Protein AF-A0A9E0KBL7-F1 (afdb_monomer)

Nearest PDB structures (foldseek):
  2e1z-assembly1_A  TM=9.228E-01  e=2.998E-18  Salmonella enterica subsp. enterica serovar Typhimurium
  4fwl-assembly1_A-2  TM=9.035E-01  e=5.532E-18  Salmonella enterica subsp. enterica serovar Typhimurium str. LT2
  7fj7-assembly1_B  TM=8.927E-01  e=4.720E-17  Klebsiella pneumoniae
  4h0o-assembly1_A  TM=8.675E-01  e=4.502E-14  Entamoeba histolytica
  4h0o-assembly1_B  TM=8.239E-01  e=1.533E-13  Entamoeba histolytica

Secondary structure (DSSP, 8-state):
-EEEEEEEEEETTEEEEEEEE-SSSSPEEEEEEEEE-TTSS--EEEEE-TT--EEEEEE-S--SHHHHHHHHHHHHHHTTEEEEEEEEEES--TTT--S-EE--HHHHHHHHHTGGGSTTTHHHHHHHHHHHHHHSTT-EEEEEETTGGGTTS-HHHH--SS-HHHHHTT-S---S-GGG-

Solvent-accessible surface area (backbone atoms only — not comparable to full-atom values): 9817 Å² total; per-residue (Å²): 110,52,45,26,38,39,40,38,42,52,50,85,38,33,39,38,35,39,37,26,36,61,86,49,99,64,73,42,74,59,35,41,37,39,34,42,32,34,79,44,98,58,15,34,41,37,33,21,39,80,90,63,51,77,77,43,77,46,75,48,98,51,19,46,70,52,50,55,49,47,53,53,55,48,57,32,54,79,66,44,42,36,72,61,34,39,37,36,52,33,68,69,32,70,97,78,35,69,53,74,40,79,64,48,74,69,56,52,54,53,52,58,73,45,23,85,82,34,67,82,44,39,57,43,32,50,51,52,53,52,38,44,51,71,76,43,72,86,56,46,41,30,41,36,29,18,15,14,68,42,62,84,55,56,68,77,80,26,52,64,102,60,68,63,70,46,45,78,73,66,53,55,64,51,62,65,63,27,83,78,110

Radius of gyration: 17.75 Å; Cα contacts (8 Å, |Δi|>4): 358; chains: 1; bounding box: 47×30×48 Å

Sequence (181 aa):
MKRIQLVLNAGSATLKFECFSLEHAEPEALVRGLIDGVGKAQATIKLKTPAGETLVQRPLADSSHASALRAVFELARERDWGLEAVVHRVVHGGALFDGPVVLDDAKIARLRELAPLAPLHQPVALAAIEAVSEVAPGVVQIACFDTAFHIPQDPLATRFGLARRWHDAGVRRYGFHGLSY

Foldseek 3Di:
DFEWEKEWEFAPFKIWIWIWTPPDPDTHTAKTKMWGGQVHPWIWIWIAGPVGHTPDTGTFPDRHLLSVVLVVVVVCVVVVYDHQEYEFEAADPALPDLFKDWDDPVSLVVLVVCCVVPVRGSVRRSSNVVSCCVNPPPHTYMYGYQLNQVNPDDPVQFDDPDDVVVVVVRPTDRGGNSVVD

Structure (mmCIF, N/CA/C/O backbone):
data_AF-A0A9E0KBL7-F1
#
_entry.id   AF-A0A9E0KBL7-F1
#
loop_
_atom_site.group_PDB
_atom_site.id
_atom_site.type_symbol
_atom_site.label_atom_id
_atom_site.label_alt_id
_atom_site.label_comp_id
_atom_site.label_asym_id
_atom_site.label_entity_id
_atom_site.label_seq_id
_atom_site.pdbx_PDB_ins_code
_atom_site.Cartn_x
_atom_site.Cartn_y
_atom_site.Cartn_z
_atom_site.occupancy
_atom_site.B_iso_or_equiv
_atom_site.auth_seq_id
_atom_site.auth_comp_id
_atom_site.auth_asym_id
_atom_site.auth_atom_id
_atom_site.pdbx_PDB_model_num
ATOM 1 N N . MET A 1 1 ? -23.931 0.281 10.228 1.00 82.50 1 MET A N 1
ATOM 2 C CA . MET A 1 1 ? -22.524 0.173 9.824 1.00 82.50 1 MET A CA 1
ATOM 3 C C . MET A 1 1 ? -22.131 1.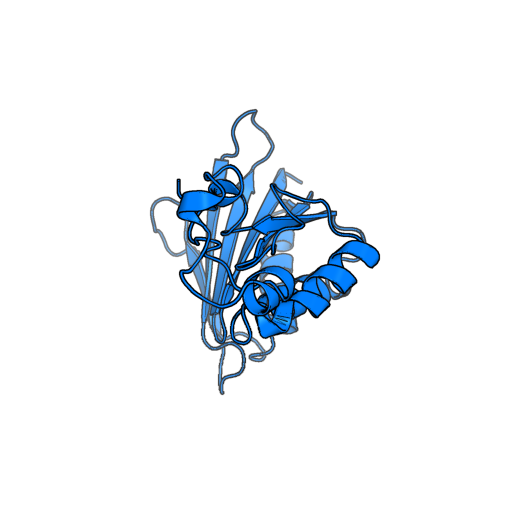327 8.907 1.00 82.50 1 MET A C 1
ATOM 5 O O . MET A 1 1 ? -22.633 1.408 7.792 1.00 82.50 1 MET A O 1
ATOM 9 N N . LYS A 1 2 ? -21.286 2.245 9.396 1.00 88.62 2 LYS A N 1
ATOM 10 C CA . LYS A 1 2 ? -20.733 3.363 8.603 1.00 88.62 2 LYS A CA 1
ATOM 11 C C . LYS A 1 2 ? -19.753 2.807 7.569 1.00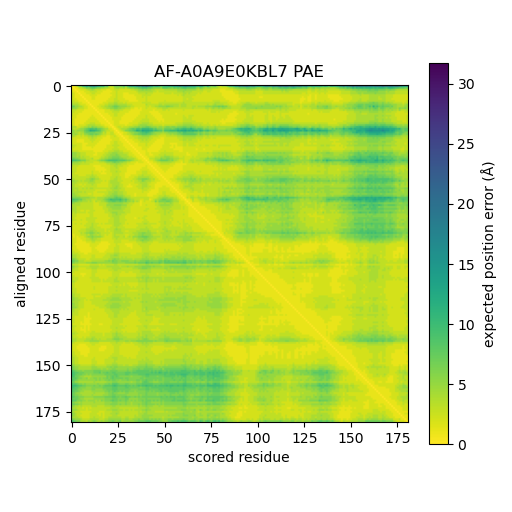 88.62 2 LYS A C 1
ATOM 13 O O . LYS A 1 2 ? -18.871 2.043 7.955 1.00 88.62 2 LYS A O 1
ATOM 18 N N . ARG A 1 3 ? -19.869 3.179 6.295 1.00 94.06 3 ARG A N 1
ATOM 19 C CA . ARG A 1 3 ? -18.958 2.703 5.242 1.00 94.06 3 ARG A CA 1
ATOM 20 C C . ARG A 1 3 ? -17.641 3.460 5.280 1.00 94.06 3 ARG A C 1
ATOM 22 O O . ARG A 1 3 ? -17.628 4.691 5.347 1.00 94.06 3 ARG A O 1
ATOM 29 N N . ILE A 1 4 ? -16.537 2.724 5.220 1.00 95.44 4 ILE A N 1
ATOM 30 C CA . ILE A 1 4 ? -15.196 3.293 5.280 1.00 95.44 4 ILE A CA 1
ATOM 31 C C . ILE A 1 4 ? -14.268 2.733 4.204 1.00 95.44 4 ILE A C 1
ATOM 33 O O . ILE A 1 4 ? -14.410 1.597 3.748 1.00 95.44 4 ILE A O 1
ATOM 37 N N . GLN A 1 5 ? -13.255 3.527 3.877 1.00 95.81 5 GLN A N 1
ATOM 38 C CA . GLN A 1 5 ? -12.054 3.097 3.174 1.00 95.81 5 GLN A CA 1
ATOM 39 C C . GLN A 1 5 ? -10.868 3.105 4.143 1.00 95.81 5 GLN A C 1
ATOM 41 O O . GLN A 1 5 ? -10.682 4.065 4.894 1.00 95.81 5 GLN A O 1
ATOM 46 N N . LEU A 1 6 ? -10.058 2.047 4.120 1.00 96.81 6 LEU A N 1
ATOM 47 C CA . LEU A 1 6 ? -8.820 1.948 4.892 1.00 96.81 6 LEU A CA 1
ATOM 48 C C . LEU A 1 6 ? -7.628 2.221 3.980 1.00 96.81 6 LEU A C 1
ATOM 50 O O . LEU A 1 6 ? -7.414 1.496 3.015 1.00 96.81 6 LEU A O 1
ATOM 54 N N . VAL A 1 7 ? -6.821 3.225 4.297 1.00 97.38 7 VAL A N 1
ATOM 55 C CA . VAL A 1 7 ? -5.576 3.517 3.581 1.00 97.38 7 VAL A CA 1
ATOM 56 C C . VAL A 1 7 ? -4.405 2.973 4.387 1.00 97.38 7 VAL A C 1
ATOM 58 O O . VAL A 1 7 ? -4.298 3.257 5.576 1.00 97.38 7 VAL A O 1
ATOM 61 N N . LEU A 1 8 ? -3.521 2.208 3.749 1.00 97.00 8 LEU A N 1
ATOM 62 C CA . LEU A 1 8 ? -2.367 1.551 4.353 1.00 97.00 8 LEU A CA 1
ATOM 63 C C . LEU A 1 8 ? -1.056 2.023 3.726 1.00 97.00 8 LEU A C 1
ATOM 65 O O . LEU A 1 8 ? -0.894 2.083 2.506 1.00 97.00 8 LEU A O 1
ATOM 69 N N . ASN A 1 9 ? -0.071 2.268 4.582 1.00 96.44 9 ASN A N 1
ATOM 70 C CA . ASN A 1 9 ? 1.314 2.502 4.204 1.00 96.44 9 ASN A CA 1
ATOM 71 C C . ASN A 1 9 ? 2.217 1.618 5.071 1.00 96.44 9 ASN A C 1
ATOM 73 O O . ASN A 1 9 ? 2.506 1.938 6.230 1.00 96.44 9 ASN A O 1
ATOM 77 N N . ALA A 1 10 ? 2.618 0.484 4.498 1.00 94.12 10 ALA A N 1
ATOM 78 C CA . ALA A 1 10 ? 3.473 -0.497 5.145 1.00 94.12 10 ALA A CA 1
ATOM 79 C C . ALA A 1 10 ? 4.954 -0.139 4.938 1.00 94.12 10 ALA A C 1
ATOM 81 O O . ALA A 1 10 ? 5.431 0.015 3.814 1.00 94.12 10 ALA A O 1
ATOM 82 N N . GLY A 1 11 ? 5.680 -0.005 6.041 1.00 91.31 11 GLY A N 1
ATOM 83 C CA . GLY A 1 11 ? 7.134 0.090 6.096 1.00 91.31 11 GLY A CA 1
ATOM 84 C C . GLY A 1 11 ? 7.727 -1.133 6.795 1.00 91.31 11 GLY A C 1
ATOM 85 O O . GLY A 1 11 ? 7.009 -1.922 7.397 1.00 91.31 11 GLY A O 1
ATOM 86 N N . SER A 1 12 ? 9.052 -1.281 6.757 1.00 87.88 12 SER A N 1
ATOM 87 C CA . SER A 1 12 ? 9.741 -2.494 7.237 1.00 87.88 12 SER A CA 1
ATOM 88 C C . SER A 1 12 ? 9.445 -2.887 8.690 1.00 87.88 12 SER A C 1
ATOM 90 O O . SER A 1 12 ? 9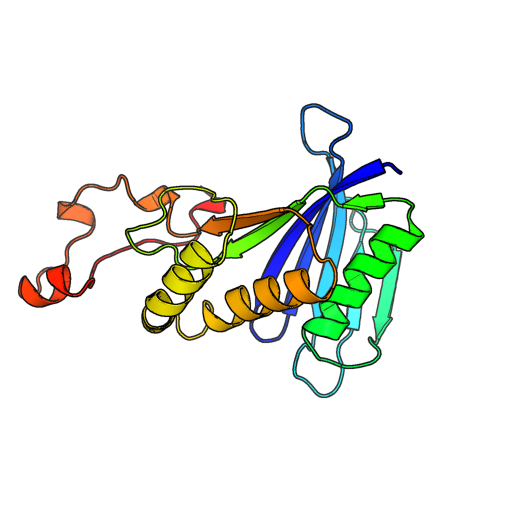.491 -4.066 9.017 1.00 87.88 12 SER A O 1
ATOM 92 N N . ALA A 1 13 ? 9.145 -1.914 9.554 1.00 92.25 13 ALA A N 1
ATOM 93 C CA . ALA A 1 13 ? 8.786 -2.148 10.953 1.00 92.25 13 ALA A CA 1
ATOM 94 C C . ALA A 1 13 ? 7.561 -1.348 11.420 1.00 92.25 13 ALA A C 1
ATOM 96 O O . ALA A 1 13 ? 7.284 -1.284 12.618 1.00 92.25 13 ALA A O 1
ATOM 97 N N . THR A 1 14 ? 6.848 -0.703 10.494 1.00 94.94 14 THR A N 1
ATOM 98 C CA . THR A 1 14 ? 5.695 0.141 10.831 1.00 94.94 14 THR A CA 1
ATOM 99 C C . THR A 1 14 ? 4.565 -0.088 9.846 1.00 94.94 14 THR A C 1
ATOM 101 O O . THR A 1 14 ? 4.815 -0.268 8.660 1.00 94.94 14 THR A O 1
ATOM 104 N N . LEU A 1 15 ? 3.325 -0.006 10.312 1.00 95.56 15 LEU A N 1
ATOM 105 C CA . LEU A 1 15 ? 2.145 0.076 9.462 1.00 95.56 15 LEU A CA 1
ATOM 106 C C . LEU A 1 15 ? 1.387 1.345 9.838 1.00 95.56 15 LEU A C 1
ATOM 108 O O . LEU A 1 15 ? 0.775 1.429 10.903 1.00 95.56 15 LEU A O 1
ATOM 112 N N . LYS A 1 16 ? 1.465 2.356 8.975 1.00 96.88 16 LYS A N 1
ATOM 113 C CA . LYS A 1 16 ? 0.638 3.558 9.101 1.00 96.88 16 LYS A CA 1
ATOM 114 C C . LYS A 1 16 ? -0.684 3.301 8.404 1.00 96.88 16 LYS A C 1
ATOM 116 O O . LYS A 1 16 ? -0.692 2.727 7.315 1.00 96.88 16 LYS A O 1
ATOM 121 N N . PHE A 1 17 ? -1.772 3.747 9.011 1.00 96.81 17 PHE A N 1
ATOM 122 C CA . PHE A 1 17 ? -3.087 3.624 8.408 1.00 96.81 17 PHE A CA 1
ATOM 123 C C . PHE A 1 17 ? -3.983 4.815 8.720 1.00 96.81 17 PHE A C 1
ATOM 125 O O . PHE A 1 17 ? -3.791 5.504 9.718 1.00 96.81 17 PHE A O 1
ATOM 132 N N . GLU A 1 18 ? -4.967 5.058 7.869 1.00 97.00 18 GLU A N 1
ATOM 133 C CA . GLU A 1 18 ? -5.995 6.072 8.089 1.00 97.00 18 GLU A CA 1
ATOM 134 C C . GLU A 1 18 ? -7.330 5.536 7.573 1.00 97.00 18 GLU A C 1
ATOM 136 O O . GLU A 1 18 ? -7.374 4.877 6.533 1.00 97.00 18 GLU A O 1
ATOM 141 N N . CYS A 1 19 ? -8.404 5.768 8.324 1.00 96.25 19 CYS A N 1
ATOM 142 C CA . CYS A 1 19 ? -9.750 5.374 7.915 1.00 96.25 19 CYS A CA 1
ATOM 143 C C . CYS A 1 19 ? -10.519 6.609 7.465 1.00 96.25 19 CYS A C 1
ATOM 145 O O . CYS A 1 19 ? -10.562 7.597 8.200 1.00 96.25 19 CYS A O 1
ATOM 147 N N . PHE A 1 20 ? -11.173 6.522 6.313 1.00 96.31 20 PHE A N 1
ATOM 148 C CA . PHE A 1 20 ? -12.001 7.589 5.764 1.00 96.31 20 PHE A CA 1
ATOM 149 C C . PHE A 1 20 ? -13.457 7.144 5.669 1.00 96.31 20 PHE A C 1
ATOM 151 O O . PHE A 1 20 ? -13.730 6.035 5.221 1.00 96.31 20 PHE A O 1
ATOM 158 N N . SER A 1 21 ? -14.383 8.005 6.080 1.00 95.81 21 SER A N 1
ATOM 159 C CA . SER A 1 21 ? -15.823 7.832 5.890 1.00 95.81 21 SER A CA 1
ATOM 160 C C . SER A 1 21 ? -16.195 8.045 4.426 1.00 95.81 21 SER A C 1
ATOM 162 O O . SER A 1 21 ? -15.738 9.008 3.812 1.00 95.81 21 SER A O 1
ATOM 164 N N . LEU A 1 22 ? -17.064 7.182 3.897 1.00 93.94 22 LEU A N 1
ATOM 165 C CA . LEU A 1 22 ? -17.612 7.266 2.535 1.00 93.94 22 LEU A CA 1
ATOM 166 C C . LEU A 1 22 ? -19.100 7.665 2.523 1.00 93.94 22 LEU A C 1
ATOM 168 O O . LEU A 1 22 ? -19.824 7.397 1.564 1.00 93.94 22 LEU A O 1
ATOM 172 N N . GLU A 1 23 ? -19.585 8.263 3.612 1.00 91.81 23 GLU A N 1
ATOM 173 C CA . GLU A 1 23 ? -20.974 8.739 3.733 1.00 91.81 23 GLU A CA 1
ATOM 174 C C . GLU A 1 23 ? -21.220 10.058 2.979 1.00 91.81 23 GLU A C 1
ATOM 176 O O . GLU A 1 23 ? -22.364 10.445 2.736 1.00 91.81 23 GLU A O 1
ATOM 181 N N . HIS A 1 24 ? -20.148 10.748 2.593 1.00 88.75 24 HIS A N 1
ATOM 182 C CA . HIS A 1 24 ? -20.185 12.026 1.891 1.00 88.75 24 HIS A CA 1
ATOM 183 C C . HIS A 1 24 ? -19.421 11.940 0.567 1.00 88.75 24 HIS A C 1
ATOM 185 O O . HIS A 1 24 ? -18.657 11.003 0.338 1.00 88.75 24 HIS A O 1
ATOM 191 N N . ALA A 1 25 ? -19.650 12.915 -0.320 1.00 85.69 25 ALA A N 1
ATOM 192 C CA . ALA A 1 25 ? -18.984 12.968 -1.623 1.00 85.69 25 ALA A CA 1
ATOM 193 C C . ALA A 1 25 ? -17.456 13.099 -1.490 1.00 85.69 25 ALA A C 1
ATOM 195 O O . ALA A 1 25 ? -16.720 12.504 -2.273 1.00 85.69 25 ALA A O 1
ATOM 196 N N . GLU A 1 26 ? -16.994 13.842 -0.482 1.00 89.00 26 GLU A N 1
ATOM 197 C CA . GLU A 1 26 ? -15.581 13.922 -0.121 1.00 89.00 26 GLU A CA 1
ATOM 198 C C . GLU A 1 26 ? -15.276 12.984 1.058 1.00 89.00 26 GLU A C 1
ATOM 200 O O . GLU A 1 26 ? -16.028 12.983 2.040 1.00 89.00 26 GLU A O 1
ATOM 205 N N . PRO A 1 27 ? -14.186 12.193 0.995 1.00 89.75 27 PRO A N 1
ATOM 206 C CA . PRO A 1 27 ? -13.796 11.321 2.095 1.00 89.75 27 PRO A CA 1
ATOM 207 C C . PRO A 1 27 ? -13.437 12.114 3.358 1.00 89.75 27 PRO A C 1
ATOM 209 O O . PRO A 1 27 ? -12.538 12.954 3.348 1.00 89.75 27 PRO A O 1
ATOM 212 N N . GLU A 1 28 ? -14.089 11.802 4.477 1.00 94.19 28 GLU A N 1
ATOM 213 C CA . GLU A 1 28 ? -13.807 12.430 5.776 1.00 94.19 28 GLU A CA 1
ATOM 214 C C . GLU A 1 28 ? -12.872 11.538 6.602 1.00 94.19 28 GLU A C 1
ATOM 216 O O . GLU A 1 28 ? -13.208 10.391 6.901 1.00 94.19 28 GLU A O 1
ATOM 221 N N . ALA A 1 29 ? -11.709 12.051 7.011 1.00 95.25 29 ALA A N 1
ATOM 222 C CA . ALA A 1 29 ? -10.791 11.308 7.873 1.00 95.25 29 ALA A CA 1
ATOM 223 C C . ALA A 1 29 ? -11.418 11.054 9.255 1.00 95.25 29 ALA A C 1
ATOM 225 O O . ALA A 1 29 ? -11.770 11.988 9.970 1.00 95.25 29 ALA A O 1
ATOM 226 N N . LEU A 1 30 ? -11.509 9.788 9.661 1.00 95.12 30 LEU A N 1
ATOM 227 C CA . LEU A 1 30 ? -12.081 9.377 10.946 1.00 95.12 30 LEU A CA 1
ATOM 228 C C . LEU A 1 30 ? -11.007 9.201 12.015 1.00 95.12 30 LEU A C 1
ATOM 230 O O . LEU A 1 30 ? -11.162 9.668 13.141 1.00 95.12 30 LEU A O 1
ATOM 234 N N . VAL A 1 31 ? -9.927 8.493 11.678 1.00 96.19 31 VAL A N 1
ATOM 235 C CA . VAL A 1 31 ? -8.837 8.166 12.605 1.00 96.19 31 VAL A CA 1
ATOM 236 C C . VAL A 1 31 ? -7.527 7.939 11.873 1.00 96.19 31 VAL A C 1
ATOM 238 O O . VAL A 1 31 ? -7.508 7.379 10.780 1.00 96.19 31 VAL A O 1
ATOM 241 N N . ARG A 1 32 ? -6.427 8.287 12.543 1.00 97.31 32 ARG A N 1
ATOM 242 C CA . ARG A 1 32 ? -5.052 8.016 12.120 1.00 97.31 32 ARG A CA 1
ATOM 243 C C . ARG A 1 32 ? -4.416 6.985 13.026 1.00 97.31 32 ARG A C 1
ATOM 245 O O . ARG A 1 32 ? -4.410 7.134 14.248 1.00 97.31 32 ARG A O 1
ATOM 252 N N . GLY A 1 33 ? -3.852 5.962 12.417 1.00 96.81 33 GLY A N 1
ATOM 253 C CA . GLY A 1 33 ? -3.268 4.816 13.073 1.00 96.81 33 GLY A CA 1
ATOM 254 C C . GLY A 1 33 ? -1.786 4.650 12.774 1.00 96.81 33 GLY A C 1
ATOM 255 O O . GLY A 1 33 ? -1.308 4.905 11.667 1.00 96.81 33 GLY A O 1
ATOM 256 N N . LEU A 1 34 ? -1.054 4.189 13.779 1.00 97.44 34 LEU A N 1
ATOM 257 C CA . LEU A 1 34 ? 0.315 3.723 13.646 1.00 97.44 34 LEU A CA 1
ATOM 258 C C . LEU A 1 34 ? 0.454 2.422 14.419 1.00 97.44 34 LEU A C 1
ATOM 260 O O . LEU A 1 34 ? 0.201 2.384 15.623 1.00 97.44 34 LEU A O 1
ATOM 264 N N . ILE A 1 35 ? 0.911 1.387 13.730 1.00 96.75 35 ILE A N 1
ATOM 265 C CA . ILE A 1 35 ? 1.501 0.219 14.363 1.00 96.75 35 ILE A CA 1
ATOM 266 C C . ILE A 1 35 ? 3.008 0.341 14.209 1.00 96.75 35 ILE A C 1
ATOM 268 O O . ILE A 1 35 ? 3.503 0.511 13.096 1.00 96.75 35 ILE A O 1
ATOM 272 N N . ASP A 1 36 ? 3.727 0.289 15.321 1.00 96.88 36 ASP A N 1
ATOM 273 C CA . ASP A 1 36 ? 5.188 0.341 15.362 1.00 96.88 36 ASP A CA 1
ATOM 274 C C . ASP A 1 36 ? 5.730 -0.929 16.014 1.00 96.88 36 ASP A C 1
ATOM 276 O O . ASP A 1 36 ? 5.085 -1.509 16.887 1.00 96.88 36 ASP A O 1
ATOM 280 N N . GLY A 1 37 ? 6.910 -1.362 15.585 1.00 95.12 37 GLY A N 1
ATOM 281 C CA . GLY A 1 37 ? 7.558 -2.577 16.068 1.00 95.12 37 GLY A CA 1
ATOM 282 C C . GLY A 1 37 ? 7.131 -3.859 15.354 1.00 95.12 37 GLY A C 1
ATOM 283 O O . GLY A 1 37 ? 7.318 -4.945 15.901 1.00 95.12 37 GLY A O 1
ATOM 284 N N . VAL A 1 38 ? 6.599 -3.762 14.132 1.00 90.88 38 VAL A N 1
ATOM 285 C CA . VAL A 1 38 ? 6.301 -4.941 13.304 1.00 90.88 38 VAL A CA 1
ATOM 286 C C . VAL A 1 38 ? 7.605 -5.698 13.007 1.00 90.88 38 VAL A C 1
ATOM 288 O O . VAL A 1 38 ? 8.623 -5.088 12.683 1.00 90.88 38 VAL A O 1
ATOM 291 N N . GLY A 1 39 ? 7.602 -7.019 13.183 1.00 87.31 39 GLY A N 1
ATOM 292 C CA . GLY A 1 39 ? 8.767 -7.896 13.052 1.00 87.31 39 GLY A CA 1
ATOM 293 C C . GLY A 1 39 ? 9.810 -7.765 14.170 1.00 87.31 39 GLY A C 1
ATOM 294 O O . GLY A 1 39 ? 10.870 -8.379 14.077 1.00 87.31 39 GLY A O 1
ATOM 295 N N . LYS A 1 40 ? 9.550 -6.965 15.215 1.00 91.38 40 LYS A N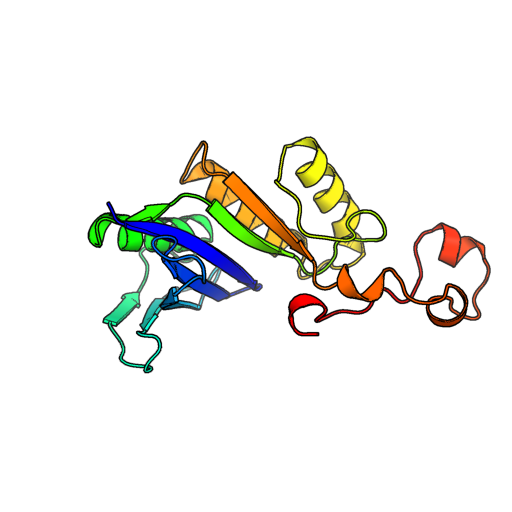 1
ATOM 296 C CA . LYS A 1 40 ? 10.449 -6.794 16.373 1.00 91.38 40 LYS A CA 1
ATOM 297 C C . LYS A 1 40 ? 9.994 -7.633 17.574 1.00 91.38 40 LYS A C 1
ATOM 299 O O . LYS A 1 40 ? 9.056 -8.416 17.478 1.00 91.38 40 LY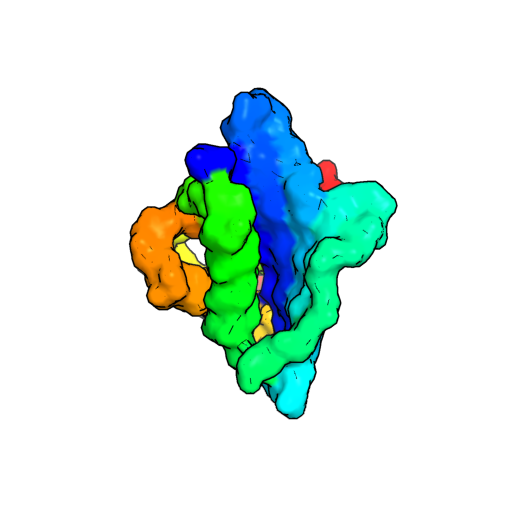S A O 1
ATOM 304 N N . ALA A 1 41 ? 10.648 -7.453 18.724 1.00 91.81 41 ALA A N 1
ATOM 305 C CA . ALA A 1 41 ? 10.299 -8.144 19.968 1.00 91.81 41 ALA A CA 1
ATOM 306 C C . ALA A 1 41 ? 8.876 -7.824 20.466 1.00 91.81 41 ALA A C 1
ATOM 308 O O . ALA A 1 41 ? 8.219 -8.685 21.041 1.00 91.81 41 ALA A O 1
ATOM 309 N N . GLN A 1 42 ? 8.395 -6.598 20.243 1.00 94.25 42 GLN A N 1
ATOM 310 C CA . GLN A 1 42 ? 7.049 -6.172 20.613 1.00 94.25 42 GLN A CA 1
ATOM 311 C C . GLN A 1 42 ? 6.550 -5.116 19.627 1.00 94.25 42 GLN A C 1
ATOM 313 O O . GLN A 1 42 ? 7.290 -4.191 19.285 1.00 94.25 42 GLN A O 1
ATOM 318 N N . ALA A 1 43 ? 5.290 -5.249 19.214 1.00 96.31 43 ALA A N 1
ATOM 319 C CA . ALA A 1 43 ? 4.58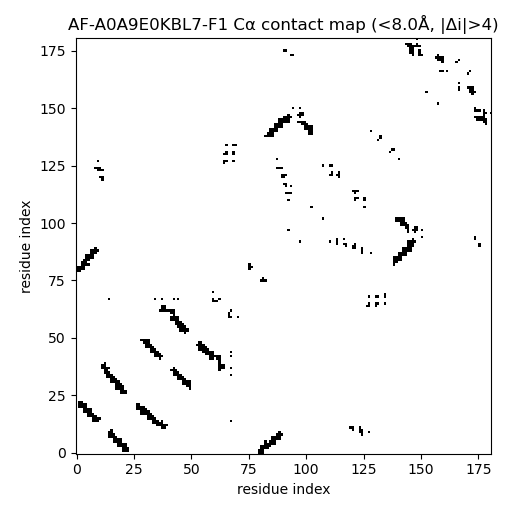8 -4.237 18.441 1.00 96.31 43 ALA A CA 1
ATOM 320 C C . ALA A 1 43 ? 3.559 -3.501 19.306 1.00 96.31 43 ALA A C 1
ATOM 322 O O . ALA A 1 43 ? 2.993 -4.059 20.249 1.00 96.31 43 ALA A O 1
ATOM 323 N N . THR A 1 44 ? 3.299 -2.243 18.971 1.00 97.00 44 THR A N 1
ATOM 324 C CA . THR A 1 44 ? 2.286 -1.407 19.624 1.00 97.00 44 THR A CA 1
ATOM 325 C C . THR A 1 44 ? 1.381 -0.788 18.582 1.00 97.00 44 THR A C 1
ATOM 327 O O . THR A 1 44 ? 1.829 -0.481 17.482 1.00 97.00 44 THR A O 1
ATOM 330 N N . ILE A 1 45 ? 0.117 -0.587 18.937 1.00 97.06 45 ILE A N 1
ATOM 331 C CA . ILE A 1 45 ? -0.849 0.143 18.125 1.00 97.06 45 ILE A CA 1
ATOM 332 C C . ILE A 1 45 ? -1.205 1.452 18.814 1.00 97.06 45 ILE A C 1
ATOM 334 O O . ILE A 1 45 ? -1.466 1.490 20.020 1.00 97.06 45 ILE A O 1
ATOM 338 N N . LYS A 1 46 ? -1.234 2.528 18.032 1.00 97.62 46 LYS A N 1
ATOM 339 C CA . LYS A 1 46 ? -1.683 3.849 18.447 1.00 97.62 46 LYS A CA 1
ATOM 340 C C . LYS A 1 46 ? -2.709 4.380 17.459 1.00 97.62 46 LYS A C 1
ATOM 342 O O . LYS A 1 46 ? -2.443 4.407 16.263 1.00 97.62 46 LYS A O 1
ATOM 347 N N . LEU A 1 47 ? -3.846 4.840 17.967 1.00 96.81 47 LEU A N 1
ATOM 348 C CA . LEU A 1 47 ? -4.924 5.443 17.189 1.00 96.81 47 LEU A CA 1
ATOM 349 C C . LEU A 1 47 ? -5.195 6.857 17.695 1.00 96.81 47 LEU A C 1
ATOM 351 O O . LEU A 1 47 ? -5.274 7.077 18.907 1.00 96.81 47 LEU A O 1
ATOM 355 N N . LYS A 1 48 ? -5.360 7.802 16.775 1.00 97.44 48 LYS A N 1
ATOM 356 C CA . LYS A 1 48 ? -5.674 9.197 17.068 1.00 97.44 48 LYS A CA 1
ATOM 357 C C . LYS A 1 48 ? -6.854 9.704 16.246 1.00 97.44 48 LYS A C 1
ATOM 359 O O . LYS A 1 48 ? -7.062 9.236 15.130 1.00 97.44 48 LYS A O 1
ATOM 364 N N . THR A 1 49 ? -7.573 10.694 16.762 1.00 95.56 49 THR A N 1
ATOM 365 C CA . THR A 1 49 ? -8.498 11.512 15.961 1.00 95.56 49 THR A CA 1
ATOM 366 C C . THR A 1 49 ? -7.716 12.399 14.977 1.00 95.56 49 THR A C 1
ATOM 368 O O . THR A 1 49 ? -6.510 12.611 15.169 1.00 95.56 49 THR A O 1
ATOM 371 N N . PRO A 1 50 ? -8.364 12.980 13.949 1.00 93.94 50 PRO A N 1
ATOM 372 C CA . PRO A 1 50 ? -7.727 13.962 13.068 1.00 93.94 50 PRO A CA 1
ATOM 373 C C . PRO A 1 50 ? -7.194 15.188 13.823 1.00 93.94 50 PRO A C 1
ATOM 375 O O . PRO A 1 50 ? -6.161 15.737 13.448 1.00 93.94 50 PRO A O 1
ATOM 378 N N . ALA A 1 51 ? -7.846 15.560 14.932 1.00 95.31 51 ALA A N 1
ATOM 379 C CA . ALA A 1 51 ? -7.419 16.629 15.837 1.00 95.31 51 ALA A CA 1
ATOM 380 C C . ALA A 1 51 ? -6.207 16.249 16.718 1.00 95.31 51 ALA A C 1
ATOM 382 O O . ALA A 1 51 ? -5.661 17.094 17.423 1.00 95.31 51 ALA A O 1
ATOM 383 N N . GLY A 1 52 ? -5.757 14.989 16.678 1.00 94.00 52 GLY A N 1
ATOM 384 C CA . GLY A 1 52 ? -4.549 14.515 17.356 1.00 94.00 52 GLY A CA 1
ATOM 385 C C . GLY A 1 52 ? -4.765 13.908 18.746 1.00 94.00 52 GLY A C 1
ATOM 386 O O . GLY A 1 52 ? -3.791 13.447 19.352 1.00 94.00 52 GLY A O 1
ATOM 387 N N . GLU A 1 53 ? -6.007 13.846 19.228 1.00 96.25 53 GLU A N 1
ATOM 388 C CA . GLU A 1 53 ? -6.373 13.174 20.479 1.00 96.25 53 GLU A CA 1
ATOM 389 C C . GLU A 1 53 ? -6.103 11.671 20.372 1.00 96.25 53 GLU A C 1
ATOM 391 O O . GLU A 1 53 ? -6.426 11.054 19.362 1.00 96.25 53 GLU A O 1
ATOM 396 N N . THR A 1 54 ? -5.500 11.066 21.398 1.00 97.06 54 THR A N 1
ATOM 397 C CA . THR A 1 54 ? -5.206 9.624 21.396 1.00 97.06 54 THR A CA 1
ATOM 398 C C . THR A 1 54 ? -6.417 8.837 21.887 1.00 97.06 54 THR A C 1
ATOM 400 O O . THR A 1 54 ? -6.821 8.991 23.031 1.00 97.06 54 THR A O 1
ATOM 403 N N . LEU A 1 55 ? -6.949 7.961 21.032 1.00 94.56 55 LEU A N 1
ATOM 404 C CA . LEU A 1 55 ? -8.102 7.104 21.331 1.00 94.56 55 LEU A CA 1
ATOM 405 C C . LEU A 1 55 ? -7.688 5.728 21.859 1.00 94.56 55 LEU A C 1
ATOM 407 O O . LEU A 1 55 ? -8.364 5.147 22.699 1.00 94.56 55 LEU A O 1
ATOM 411 N N . VAL A 1 56 ? -6.596 5.179 21.324 1.00 94.56 56 VAL A N 1
ATOM 412 C CA . VAL A 1 56 ? -6.077 3.853 21.683 1.00 94.56 56 VAL A CA 1
ATOM 413 C C . VAL A 1 56 ? -4.560 3.927 21.711 1.00 94.56 56 VAL A C 1
ATOM 415 O O . VAL A 1 56 ? -3.947 4.477 20.796 1.00 94.56 56 VAL A O 1
ATOM 418 N N . GLN A 1 57 ? -3.946 3.346 22.738 1.00 96.19 57 GLN A N 1
ATOM 419 C CA . GLN A 1 57 ? -2.517 3.061 22.759 1.00 96.19 57 GLN A CA 1
ATOM 420 C C . GLN A 1 57 ? -2.280 1.798 23.589 1.00 96.19 57 GLN A C 1
ATOM 422 O O . GLN A 1 57 ? -2.478 1.816 24.801 1.00 96.19 57 GLN A O 1
ATOM 427 N N . ARG A 1 58 ? -1.895 0.694 22.941 1.00 95.06 58 ARG A N 1
ATOM 428 C CA . ARG A 1 58 ? -1.682 -0.597 23.617 1.00 95.06 58 ARG A CA 1
ATOM 429 C C . ARG A 1 58 ? -0.673 -1.479 22.873 1.00 95.06 58 ARG A C 1
ATOM 431 O O . ARG A 1 58 ? -0.488 -1.287 21.669 1.00 95.06 58 ARG A O 1
ATOM 438 N N . PRO A 1 59 ? -0.023 -2.441 23.549 1.00 95.75 59 PRO A N 1
ATOM 439 C CA . PRO A 1 59 ? 0.729 -3.487 22.862 1.00 95.75 59 PRO A CA 1
ATOM 440 C C . PRO A 1 59 ? -0.197 -4.385 22.023 1.00 95.75 59 PRO A C 1
ATOM 442 O O . PRO A 1 59 ? -1.384 -4.538 22.332 1.00 95.75 59 PRO A O 1
ATOM 445 N N . LEU A 1 60 ? 0.358 -4.971 20.963 1.00 93.31 60 LEU A N 1
ATOM 446 C CA . LEU A 1 60 ? -0.263 -6.057 20.201 1.00 93.31 60 LEU A CA 1
ATOM 447 C C . LEU A 1 60 ? 0.090 -7.421 20.808 1.00 93.31 60 LEU A C 1
ATOM 449 O O . LEU A 1 60 ? 1.043 -7.534 21.577 1.00 93.31 60 LEU A O 1
ATOM 453 N N . ALA A 1 61 ? -0.687 -8.447 20.450 1.00 88.44 61 ALA A N 1
ATOM 454 C CA . ALA A 1 61 ? -0.471 -9.819 20.914 1.00 88.44 61 ALA A CA 1
ATOM 455 C C . ALA A 1 61 ? 0.856 -10.402 20.399 1.00 88.44 61 ALA A C 1
ATOM 457 O O . ALA A 1 61 ? 1.597 -11.026 21.153 1.00 88.44 61 ALA A O 1
ATOM 458 N N . ASP A 1 62 ? 1.171 -10.140 19.130 1.00 90.62 62 ASP A N 1
ATOM 459 C CA . ASP A 1 62 ? 2.462 -10.423 18.509 1.00 90.62 62 ASP A CA 1
ATOM 460 C C . ASP A 1 62 ? 2.838 -9.313 17.511 1.00 90.62 62 ASP A C 1
ATOM 462 O O . ASP A 1 62 ? 2.049 -8.398 17.244 1.00 90.62 62 ASP A O 1
ATOM 466 N N . SER A 1 63 ? 4.058 -9.381 16.979 1.00 90.81 63 SER A N 1
ATOM 467 C CA . SER A 1 63 ? 4.630 -8.378 16.079 1.00 90.81 63 SER A CA 1
ATOM 468 C C . SER A 1 63 ? 4.503 -8.705 14.587 1.00 90.81 63 SER A C 1
ATOM 470 O O . SER A 1 63 ? 5.118 -8.028 13.766 1.00 90.81 63 SER A O 1
ATOM 472 N N . SER A 1 64 ? 3.732 -9.714 14.186 1.00 86.44 64 SER A N 1
ATOM 473 C CA . SER A 1 64 ? 3.544 -10.061 12.774 1.00 86.44 64 SER A CA 1
ATOM 474 C C . SER A 1 64 ? 2.705 -9.020 12.015 1.00 86.44 64 SER A C 1
ATOM 476 O O . SER A 1 64 ? 1.884 -8.302 12.591 1.00 86.44 64 SER A O 1
ATOM 478 N N . HIS A 1 65 ? 2.867 -8.964 10.688 1.00 82.75 65 HIS A N 1
ATOM 479 C CA . HIS A 1 65 ? 2.023 -8.129 9.820 1.00 82.75 65 HIS A CA 1
ATOM 480 C C . HIS A 1 65 ? 0.548 -8.561 9.871 1.00 82.75 65 HIS A C 1
ATOM 482 O O . HIS A 1 65 ? -0.341 -7.712 9.857 1.00 82.75 65 HIS A O 1
ATOM 488 N N . ALA A 1 66 ? 0.285 -9.866 9.989 1.00 83.81 66 ALA A N 1
ATOM 489 C CA . ALA A 1 66 ? -1.065 -10.402 10.115 1.00 83.81 66 ALA A CA 1
ATOM 490 C C . ALA A 1 66 ? -1.742 -9.946 11.420 1.00 83.81 66 ALA A C 1
ATOM 492 O O . ALA A 1 66 ? -2.877 -9.481 11.376 1.00 83.81 66 ALA A O 1
ATOM 493 N N . SER A 1 67 ? -1.049 -10.009 12.565 1.00 87.06 67 SER A N 1
ATOM 494 C CA . SER A 1 67 ? -1.540 -9.478 13.853 1.00 87.06 67 SER A CA 1
ATOM 495 C C . SER A 1 67 ? -1.788 -7.973 13.788 1.00 87.06 67 SER A C 1
ATOM 497 O O . SER A 1 67 ? -2.841 -7.494 14.215 1.00 87.06 67 SER A O 1
ATOM 499 N N . ALA A 1 68 ? -0.858 -7.230 13.178 1.00 88.12 68 ALA A N 1
ATOM 500 C CA . ALA A 1 68 ? -1.007 -5.798 12.969 1.00 88.12 68 ALA A CA 1
ATOM 501 C C . ALA A 1 68 ? -2.289 -5.470 12.188 1.00 88.12 68 ALA A C 1
ATOM 503 O O . ALA A 1 68 ? -3.084 -4.642 12.628 1.00 88.12 68 ALA A O 1
ATOM 504 N N . LEU A 1 69 ? -2.529 -6.153 11.067 1.00 88.56 69 LEU A N 1
ATOM 505 C CA . LEU A 1 69 ? -3.738 -5.953 10.274 1.00 88.56 69 LEU A CA 1
ATOM 506 C C . LEU A 1 69 ? -4.990 -6.406 11.021 1.00 88.56 69 LEU A C 1
ATOM 508 O O . LEU A 1 69 ? -5.929 -5.622 11.111 1.00 88.56 69 LEU A O 1
ATOM 512 N N . ARG A 1 70 ? -5.000 -7.594 11.638 1.00 89.69 70 ARG A N 1
ATOM 513 C CA . ARG A 1 70 ? -6.137 -8.063 12.453 1.00 89.69 70 ARG A CA 1
ATOM 514 C C . ARG A 1 70 ? -6.568 -7.021 13.480 1.00 89.69 70 ARG A C 1
ATOM 516 O O . ARG A 1 70 ? -7.753 -6.718 13.547 1.00 89.69 70 ARG A O 1
ATOM 523 N N . ALA A 1 71 ? -5.621 -6.390 14.174 1.00 90.81 71 ALA A N 1
ATOM 524 C CA . ALA A 1 71 ? -5.925 -5.327 15.127 1.00 90.81 71 ALA A CA 1
ATOM 525 C C . ALA A 1 71 ? -6.622 -4.113 14.478 1.00 90.81 71 ALA A C 1
ATOM 527 O O . ALA A 1 71 ? -7.513 -3.522 15.083 1.00 90.81 71 ALA A O 1
ATOM 528 N N . VAL A 1 72 ? -6.262 -3.740 13.244 1.00 91.19 72 VAL A N 1
ATOM 529 C CA . VAL A 1 72 ? -6.945 -2.666 12.496 1.00 91.19 72 VAL A CA 1
ATOM 530 C C . VAL A 1 72 ? -8.382 -3.061 12.139 1.00 91.19 72 VAL A C 1
ATOM 532 O O . VAL A 1 72 ? -9.302 -2.265 12.325 1.00 91.19 72 VAL A O 1
ATOM 535 N N . PHE A 1 73 ? -8.594 -4.291 11.668 1.00 88.81 73 PHE A N 1
ATOM 536 C CA . PHE A 1 73 ? -9.927 -4.797 11.322 1.00 88.81 73 PHE A CA 1
ATOM 537 C C . PHE A 1 73 ? -10.828 -4.970 12.555 1.00 88.81 73 PHE A C 1
ATOM 539 O O . PHE A 1 73 ? -12.016 -4.651 12.503 1.00 88.81 73 PHE A O 1
ATOM 546 N N . GLU A 1 74 ? -10.271 -5.418 13.681 1.00 90.56 74 GLU A N 1
ATOM 547 C CA . GLU A 1 74 ? -10.965 -5.477 14.971 1.00 90.56 74 GLU A CA 1
ATOM 548 C C . GLU A 1 74 ? -11.412 -4.082 15.421 1.00 90.56 74 GLU A C 1
ATOM 550 O O . GLU A 1 74 ? -12.585 -3.896 15.740 1.00 90.56 74 GLU A O 1
ATOM 555 N N . LEU A 1 75 ? -10.530 -3.076 15.343 1.00 90.25 75 LEU A N 1
ATOM 556 C CA . LEU A 1 75 ? -10.871 -1.689 15.680 1.00 90.25 75 LEU A CA 1
ATOM 557 C C . LEU A 1 75 ? -12.007 -1.123 14.818 1.00 90.25 75 LEU A C 1
ATOM 559 O O . LEU A 1 75 ? -12.793 -0.312 15.318 1.00 90.25 75 LEU A O 1
ATOM 563 N N . ALA A 1 76 ? -12.078 -1.514 13.541 1.00 90.25 76 ALA A N 1
ATOM 564 C CA . ALA A 1 76 ? -13.169 -1.138 12.645 1.00 90.25 76 ALA A CA 1
ATOM 565 C C . ALA A 1 76 ? -14.484 -1.829 13.045 1.00 90.25 76 ALA A C 1
ATOM 567 O O . ALA A 1 76 ? -15.515 -1.165 13.158 1.00 90.25 76 ALA A O 1
ATOM 568 N N . ARG A 1 77 ? -14.446 -3.134 13.354 1.00 89.12 77 ARG A N 1
ATOM 569 C CA . ARG A 1 77 ? -15.617 -3.883 13.842 1.00 89.12 77 ARG A CA 1
ATOM 570 C C . ARG A 1 77 ? -16.160 -3.332 15.160 1.00 89.12 77 ARG A C 1
ATOM 572 O O . ARG A 1 77 ? -17.367 -3.155 15.282 1.00 89.12 77 ARG A O 1
ATOM 579 N N . GLU A 1 78 ? -15.291 -3.024 16.123 1.00 91.31 78 GLU A N 1
ATOM 580 C CA . GLU A 1 78 ? -15.663 -2.425 17.419 1.00 91.31 78 GLU A CA 1
ATOM 581 C C . GLU A 1 78 ? -16.410 -1.091 17.270 1.00 91.31 78 GLU A C 1
ATOM 583 O O . GLU A 1 78 ? -17.167 -0.700 18.155 1.00 91.31 78 GLU A O 1
ATOM 588 N N . ARG A 1 79 ? -16.198 -0.385 16.154 1.00 90.50 79 ARG A N 1
ATOM 589 C CA . ARG A 1 79 ? -16.793 0.926 15.861 1.00 90.50 79 ARG A CA 1
ATOM 590 C C . ARG A 1 79 ? -17.998 0.859 14.921 1.00 90.50 79 ARG A C 1
ATOM 592 O O . ARG A 1 79 ? -18.465 1.909 14.485 1.00 90.50 79 ARG A O 1
ATOM 599 N N . ASP A 1 80 ? -18.493 -0.341 14.610 1.00 91.31 80 ASP A N 1
ATOM 600 C CA . ASP A 1 80 ? -19.539 -0.578 13.603 1.00 91.31 80 ASP A CA 1
ATOM 601 C C . ASP A 1 80 ? -19.188 0.062 12.242 1.00 91.31 80 ASP A C 1
ATOM 603 O O . ASP A 1 80 ? -19.994 0.758 11.611 1.00 91.31 80 ASP A O 1
ATOM 607 N N . TRP A 1 81 ? -17.941 -0.136 11.795 1.00 93.81 81 TRP A N 1
ATOM 608 C CA . TRP A 1 81 ? -17.459 0.316 10.490 1.00 93.81 81 TRP A CA 1
ATOM 609 C C . TRP A 1 81 ? -17.388 -0.821 9.475 1.00 93.81 81 TRP A C 1
ATOM 611 O O . TRP A 1 81 ? -16.863 -1.901 9.743 1.00 93.81 81 TRP A O 1
ATOM 621 N N . GLY A 1 82 ? -17.896 -0.533 8.281 1.00 92.00 82 GLY A N 1
ATOM 622 C CA . GLY A 1 82 ? -17.986 -1.433 7.148 1.00 92.00 82 GLY A CA 1
ATOM 623 C C . GLY A 1 82 ? -16.896 -1.118 6.162 1.00 92.00 82 GLY A C 1
ATOM 624 O O . GLY A 1 82 ? -16.902 -0.046 5.562 1.00 92.00 82 GLY A O 1
ATOM 625 N N . LEU A 1 83 ? -15.949 -2.032 6.019 1.00 92.56 83 LEU A N 1
ATOM 626 C CA . LEU A 1 83 ? -14.821 -1.821 5.138 1.00 92.56 83 LEU A CA 1
ATOM 627 C C . LEU A 1 83 ? -15.207 -2.124 3.689 1.00 92.56 83 LEU A C 1
ATOM 629 O O . LEU A 1 83 ? -15.383 -3.282 3.323 1.00 92.56 83 LEU A O 1
ATOM 633 N N . GLU A 1 84 ? -15.306 -1.076 2.879 1.00 93.75 84 GLU A N 1
ATOM 634 C CA . GLU A 1 84 ? -15.613 -1.180 1.447 1.00 93.75 84 GLU A CA 1
ATOM 635 C C . GLU A 1 84 ? -14.360 -1.513 0.631 1.00 93.75 84 GLU A C 1
ATOM 637 O O . GLU A 1 84 ? -14.390 -2.334 -0.284 1.00 93.75 84 GLU A O 1
ATOM 642 N N . ALA A 1 85 ? -13.236 -0.877 0.972 1.00 95.69 85 ALA A N 1
ATOM 643 C CA . ALA A 1 85 ? -11.979 -1.057 0.262 1.00 95.69 85 ALA A CA 1
ATOM 644 C C . ALA A 1 85 ? -10.758 -0.813 1.152 1.00 95.69 85 ALA A C 1
ATOM 646 O O . ALA A 1 85 ? -10.790 0.008 2.076 1.00 95.69 85 ALA A O 1
ATOM 647 N N . VAL A 1 86 ? -9.655 -1.474 0.801 1.00 97.31 86 VAL A N 1
ATOM 648 C CA . VAL A 1 86 ? -8.316 -1.201 1.326 1.00 97.31 86 VAL A CA 1
ATOM 649 C C . VAL A 1 86 ? -7.445 -0.624 0.220 1.00 97.31 86 VAL A C 1
ATOM 651 O O . VAL A 1 86 ? -7.302 -1.211 -0.849 1.00 97.31 86 VAL A O 1
ATOM 654 N N . VAL A 1 87 ? -6.849 0.534 0.471 1.00 98.06 87 VAL A N 1
ATOM 655 C CA . VAL A 1 87 ? -5.947 1.216 -0.456 1.00 98.06 87 VAL A CA 1
ATOM 656 C C . VAL A 1 87 ? -4.524 1.081 0.059 1.00 98.06 87 VAL A C 1
ATOM 658 O O . VAL A 1 87 ? -4.210 1.509 1.165 1.00 98.06 87 VAL A O 1
ATOM 661 N N . HIS A 1 88 ? -3.644 0.511 -0.750 1.00 98.25 88 HIS A N 1
ATOM 662 C CA . HIS A 1 88 ? -2.250 0.264 -0.422 1.00 98.25 88 HIS A CA 1
ATOM 663 C C . HIS A 1 88 ? -1.376 1.284 -1.137 1.00 98.25 88 HIS A C 1
ATOM 665 O O . HIS A 1 88 ? -1.391 1.379 -2.366 1.00 98.25 88 HIS A O 1
ATOM 671 N N . ARG A 1 89 ? -0.545 2.002 -0.384 1.00 97.94 89 ARG A N 1
ATOM 672 C CA . ARG A 1 8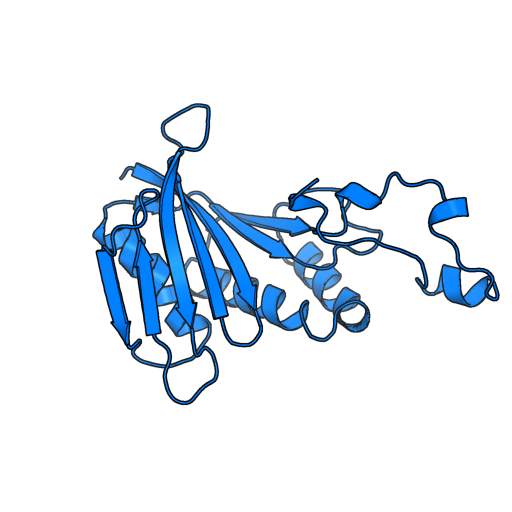9 ? 0.594 2.699 -0.978 1.00 97.94 89 ARG A CA 1
ATOM 673 C C . ARG A 1 89 ? 1.633 1.672 -1.424 1.00 97.94 89 ARG A C 1
ATOM 675 O O . ARG A 1 89 ? 2.167 0.927 -0.603 1.00 97.94 89 ARG A O 1
ATOM 682 N N . VAL A 1 90 ? 1.980 1.702 -2.704 1.00 98.06 90 VAL A N 1
ATOM 683 C CA . VAL A 1 90 ? 3.044 0.895 -3.305 1.00 98.06 90 VAL A 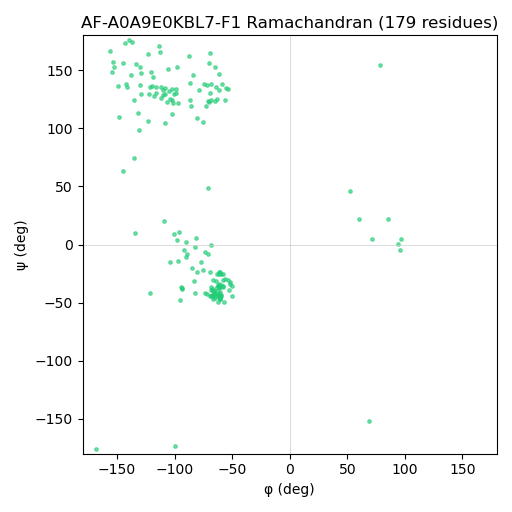CA 1
ATOM 684 C C . VAL A 1 90 ? 4.111 1.832 -3.861 1.00 98.06 90 VAL A C 1
ATOM 686 O O . VAL A 1 90 ? 3.825 2.763 -4.606 1.00 98.06 90 VAL A O 1
ATOM 689 N N . VAL A 1 91 ? 5.372 1.608 -3.493 1.00 96.94 91 VAL A N 1
ATOM 690 C CA . VAL A 1 91 ? 6.458 2.523 -3.884 1.00 96.94 91 VAL A CA 1
ATOM 691 C C . VAL A 1 91 ? 6.735 2.471 -5.385 1.00 96.94 91 VAL A C 1
ATOM 693 O O . VAL A 1 91 ? 7.039 3.502 -5.972 1.00 96.94 91 VAL A O 1
ATOM 696 N N . HIS A 1 92 ? 6.637 1.302 -6.021 1.00 97.31 92 HIS A N 1
ATOM 697 C CA . HIS A 1 92 ? 7.056 1.143 -7.410 1.00 97.31 92 HIS A CA 1
ATOM 698 C C . HIS A 1 92 ? 5.993 0.427 -8.253 1.00 97.31 92 HIS A C 1
ATOM 700 O O . HIS A 1 92 ? 5.744 -0.763 -8.078 1.00 97.31 92 HIS A O 1
ATOM 706 N N . GLY A 1 93 ? 5.394 1.152 -9.203 1.00 96.94 93 GLY A N 1
ATOM 707 C CA . GLY A 1 93 ? 4.490 0.615 -10.234 1.00 96.94 93 GLY A CA 1
ATOM 708 C C . GLY A 1 93 ? 5.202 0.229 -11.539 1.00 96.94 93 GLY A C 1
ATOM 709 O O . GLY A 1 93 ? 4.606 -0.324 -12.463 1.00 96.94 93 GLY A O 1
ATOM 710 N N . GLY A 1 94 ? 6.504 0.511 -11.630 1.00 94.25 94 GLY A N 1
ATOM 711 C CA . GLY A 1 94 ? 7.277 0.255 -12.843 1.00 94.25 94 GLY A CA 1
ATOM 712 C C . GLY A 1 94 ? 6.849 1.199 -13.961 1.00 94.25 94 GLY A C 1
ATOM 713 O O . GLY A 1 94 ? 6.386 2.305 -13.705 1.00 94.25 94 GLY A O 1
ATOM 714 N N . ALA A 1 95 ? 7.006 0.753 -15.204 1.00 91.75 95 ALA A N 1
ATOM 715 C CA . ALA A 1 95 ? 6.436 1.434 -16.366 1.00 91.75 95 ALA A CA 1
ATOM 716 C C . ALA A 1 95 ? 5.023 0.923 -16.714 1.00 91.75 95 ALA A C 1
ATOM 718 O O . ALA A 1 95 ? 4.474 1.324 -17.733 1.00 91.75 95 ALA A O 1
ATOM 719 N N . LEU A 1 96 ? 4.483 -0.007 -15.916 1.00 90.81 96 LEU A N 1
ATOM 720 C CA . LEU A 1 96 ? 3.238 -0.722 -16.204 1.00 90.81 96 LEU A CA 1
ATOM 721 C C . LEU A 1 96 ? 2.019 -0.046 -15.578 1.00 90.81 96 LEU A C 1
ATOM 723 O O . LEU A 1 96 ? 0.956 -0.042 -16.187 1.00 90.81 96 LEU A O 1
ATOM 727 N N . PHE A 1 97 ? 2.166 0.481 -14.361 1.00 96.75 97 PHE A N 1
ATOM 728 C CA . PHE A 1 97 ? 1.059 1.050 -13.602 1.00 96.75 97 PHE A CA 1
ATOM 729 C C . PHE A 1 97 ? 1.173 2.577 -13.539 1.00 96.75 97 PHE A C 1
ATOM 731 O O . PHE A 1 97 ? 1.996 3.117 -12.797 1.00 96.75 97 PHE A O 1
ATOM 738 N N . ASP A 1 98 ? 0.337 3.254 -14.326 1.00 95.31 98 ASP A N 1
ATOM 739 C CA . ASP A 1 98 ? 0.253 4.714 -14.484 1.00 95.31 98 ASP A CA 1
ATOM 740 C C . ASP A 1 98 ? -0.846 5.379 -13.650 1.00 95.31 98 ASP A C 1
ATOM 742 O O . ASP A 1 98 ? -1.010 6.596 -13.682 1.00 95.31 98 ASP A O 1
ATOM 746 N N . GLY A 1 99 ? -1.537 4.600 -12.822 1.00 96.75 99 GLY A N 1
ATOM 747 C CA . GLY A 1 99 ? -2.539 5.087 -11.889 1.00 96.75 99 GLY A CA 1
ATOM 748 C C . GLY A 1 99 ? -2.955 4.022 -10.874 1.00 96.75 99 GLY A C 1
ATOM 749 O O . GLY A 1 99 ? -2.374 2.931 -10.843 1.00 96.75 99 GLY A O 1
ATOM 750 N N . PRO A 1 100 ? -3.944 4.331 -10.018 1.00 97.75 100 PRO A N 1
ATOM 751 C CA . PRO A 1 100 ? -4.516 3.368 -9.086 1.00 97.75 100 PRO A CA 1
ATOM 752 C C . PRO A 1 100 ? -5.111 2.157 -9.811 1.00 97.75 100 PRO A C 1
ATOM 754 O O . PRO A 1 100 ? -5.806 2.312 -10.814 1.00 97.75 100 PRO A O 1
ATOM 757 N N . VAL A 1 101 ? -4.893 0.952 -9.281 1.00 98.12 101 VAL A N 1
ATOM 758 C CA . VAL A 1 101 ? -5.455 -0.282 -9.854 1.00 98.12 101 VAL A CA 1
ATOM 759 C C . VAL A 1 101 ? -6.148 -1.131 -8.801 1.00 98.12 101 VAL A C 1
ATOM 761 O O . VAL A 1 101 ? -5.612 -1.336 -7.713 1.00 98.12 101 VAL A O 1
ATOM 764 N N . VAL A 1 102 ? -7.315 -1.678 -9.146 1.00 98.50 102 VAL A N 1
ATOM 765 C CA . VAL A 1 102 ? -7.948 -2.751 -8.366 1.00 98.50 102 VAL A CA 1
ATOM 766 C C . VAL A 1 102 ? -7.129 -4.023 -8.552 1.00 98.50 102 VAL A C 1
ATOM 768 O O . VAL A 1 102 ? -6.904 -4.462 -9.686 1.00 98.50 102 VAL A O 1
ATOM 771 N N . LEU A 1 103 ? -6.667 -4.586 -7.440 1.00 98.50 103 LEU A N 1
ATOM 772 C CA . LEU A 1 103 ? -5.785 -5.741 -7.405 1.00 98.50 103 LEU A CA 1
ATOM 773 C C . LEU A 1 103 ? -6.538 -7.032 -7.735 1.00 98.50 103 LEU A C 1
ATOM 775 O O . LEU A 1 103 ? -7.646 -7.274 -7.266 1.00 98.50 103 LEU A O 1
ATOM 779 N N . ASP A 1 104 ? -5.881 -7.863 -8.534 1.00 97.19 104 ASP A N 1
ATOM 780 C CA . ASP A 1 104 ? -6.200 -9.267 -8.776 1.00 97.19 104 ASP A CA 1
ATOM 781 C C . ASP A 1 104 ? -4.889 -10.072 -8.765 1.00 97.19 104 ASP A C 1
ATOM 783 O O . ASP A 1 104 ? -3.794 -9.497 -8.701 1.00 97.19 104 ASP A O 1
ATOM 787 N N . ASP A 1 105 ? -4.981 -11.398 -8.852 1.00 96.69 105 ASP A N 1
ATOM 788 C CA . ASP A 1 105 ? -3.811 -12.282 -8.796 1.00 96.69 105 ASP A CA 1
ATOM 789 C C . ASP A 1 105 ? -2.777 -11.976 -9.890 1.00 96.69 105 ASP A C 1
ATOM 791 O O . ASP A 1 105 ? -1.567 -12.044 -9.648 1.00 96.69 105 ASP A O 1
ATOM 795 N N . ALA A 1 106 ? -3.232 -11.583 -11.085 1.00 97.94 106 ALA A N 1
ATOM 796 C CA . ALA A 1 106 ? -2.354 -11.252 -12.201 1.00 97.94 106 ALA A CA 1
ATOM 797 C C . ALA A 1 106 ? -1.558 -9.968 -11.926 1.00 97.94 106 ALA A C 1
ATOM 799 O O . ALA A 1 106 ? -0.343 -9.927 -12.136 1.00 97.94 106 ALA A O 1
ATOM 800 N N . LYS A 1 107 ? -2.211 -8.924 -11.408 1.00 98.06 107 LYS A N 1
ATOM 801 C CA . LYS A 1 107 ? -1.552 -7.670 -11.024 1.00 98.06 107 LYS A CA 1
ATOM 802 C C . LYS A 1 107 ? -0.616 -7.879 -9.841 1.00 98.06 107 LYS A C 1
ATOM 804 O O . LYS A 1 107 ? 0.493 -7.354 -9.866 1.00 98.06 107 LYS A O 1
ATOM 809 N N . ILE A 1 108 ? -0.999 -8.688 -8.854 1.00 97.81 108 ILE A N 1
ATOM 810 C CA . ILE A 1 108 ? -0.122 -9.037 -7.727 1.00 97.81 108 ILE A CA 1
ATOM 811 C C . ILE A 1 108 ? 1.133 -9.766 -8.233 1.00 97.81 108 ILE A C 1
ATOM 813 O O . ILE A 1 108 ? 2.243 -9.426 -7.823 1.00 97.81 108 ILE A O 1
ATOM 817 N N . ALA A 1 109 ? 1.001 -10.706 -9.175 1.00 97.88 109 ALA A N 1
ATOM 818 C CA . ALA A 1 109 ? 2.152 -11.365 -9.796 1.00 97.88 109 ALA A CA 1
ATOM 819 C C . ALA A 1 109 ? 3.084 -10.366 -10.507 1.00 97.88 109 ALA A C 1
ATOM 821 O O . ALA A 1 109 ? 4.296 -10.409 -10.299 1.00 97.88 109 ALA A O 1
ATOM 822 N N . ARG A 1 110 ? 2.536 -9.397 -11.254 1.00 97.75 110 ARG A N 1
ATOM 823 C CA . ARG A 1 110 ? 3.335 -8.316 -11.863 1.00 97.75 110 ARG A CA 1
ATOM 824 C C . ARG A 1 110 ? 4.034 -7.447 -10.828 1.00 97.75 110 ARG A C 1
ATOM 826 O O . ARG A 1 110 ? 5.191 -7.089 -11.014 1.00 97.75 110 ARG A O 1
ATOM 833 N N . LEU A 1 111 ? 3.381 -7.143 -9.711 1.00 97.56 111 LEU A N 1
ATOM 834 C CA . LEU A 1 111 ? 4.010 -6.402 -8.619 1.00 97.56 111 LEU A CA 1
ATOM 835 C C . LEU A 1 111 ? 5.173 -7.171 -7.977 1.00 97.56 111 LEU A C 1
ATOM 837 O O . LEU A 1 111 ? 6.134 -6.528 -7.552 1.00 97.56 111 LEU A O 1
ATOM 841 N N . ARG A 1 112 ? 5.135 -8.511 -7.940 1.00 97.31 112 ARG A N 1
ATOM 842 C CA . ARG A 1 112 ? 6.273 -9.339 -7.491 1.00 97.31 112 ARG A CA 1
ATOM 843 C C . ARG A 1 112 ? 7.475 -9.220 -8.429 1.00 97.31 112 ARG A C 1
ATOM 845 O O . ARG A 1 112 ? 8.598 -9.094 -7.948 1.00 97.31 112 ARG A O 1
ATOM 852 N N . GLU A 1 113 ? 7.253 -9.179 -9.743 1.00 96.50 113 GLU A N 1
ATOM 853 C CA . GLU A 1 113 ? 8.323 -9.003 -10.744 1.00 96.50 113 GLU A CA 1
ATOM 854 C C . GLU A 1 113 ? 9.069 -7.664 -10.586 1.00 96.50 113 GLU A C 1
ATOM 856 O O . GLU A 1 113 ? 10.241 -7.563 -10.942 1.00 96.50 113 GLU A O 1
ATOM 861 N N . LEU A 1 114 ? 8.427 -6.645 -10.000 1.00 95.62 114 LEU A N 1
ATOM 862 C CA . LEU A 1 114 ? 9.030 -5.330 -9.754 1.00 95.62 114 LEU A CA 1
ATOM 863 C C . LEU A 1 114 ? 9.891 -5.264 -8.483 1.00 95.62 114 LEU A C 1
ATOM 865 O O . LEU A 1 114 ? 10.496 -4.223 -8.218 1.00 95.62 114 LEU A O 1
ATOM 869 N N . ALA A 1 115 ? 9.991 -6.344 -7.699 1.00 95.69 115 ALA A N 1
ATOM 870 C CA . ALA A 1 115 ? 10.777 -6.357 -6.465 1.00 95.69 115 ALA A CA 1
ATOM 871 C C . ALA A 1 115 ? 12.237 -5.885 -6.630 1.00 95.69 115 ALA A C 1
ATOM 873 O O . ALA A 1 115 ? 12.686 -5.114 -5.779 1.00 95.69 115 ALA A O 1
ATOM 874 N N . PRO A 1 116 ? 12.969 -6.220 -7.714 1.00 94.81 116 PRO A N 1
ATOM 875 C CA . PRO A 1 116 ? 14.325 -5.710 -7.925 1.00 94.81 116 PRO A CA 1
ATOM 876 C C . PRO A 1 116 ? 14.425 -4.180 -8.040 1.00 94.81 116 PRO A C 1
ATOM 878 O O . PRO A 1 116 ? 15.488 -3.628 -7.767 1.00 94.81 116 PRO A O 1
ATOM 881 N N . LEU A 1 117 ? 13.344 -3.482 -8.416 1.00 94.31 117 LEU A N 1
ATOM 882 C CA . LEU A 1 117 ? 13.328 -2.017 -8.530 1.00 94.31 117 LEU A CA 1
ATOM 883 C C . LEU A 1 117 ? 13.141 -1.317 -7.177 1.00 94.31 117 LEU A C 1
ATOM 885 O O . LEU A 1 117 ? 13.536 -0.164 -7.015 1.00 94.31 117 LEU A O 1
ATOM 889 N N . ALA A 1 118 ? 12.554 -2.003 -6.194 1.00 94.75 118 ALA A N 1
ATOM 890 C CA . ALA A 1 118 ? 12.343 -1.479 -4.848 1.00 94.75 118 ALA A CA 1
ATOM 891 C C . ALA A 1 118 ? 12.488 -2.589 -3.786 1.00 94.75 118 ALA A C 1
ATOM 893 O O . ALA A 1 118 ? 11.534 -2.875 -3.059 1.00 94.75 118 ALA A O 1
ATOM 894 N N . PRO A 1 119 ? 13.678 -3.201 -3.639 1.00 94.81 119 PRO A N 1
ATOM 895 C CA . PRO A 1 119 ? 13.860 -4.449 -2.887 1.00 94.81 119 PRO A CA 1
ATOM 896 C C . PRO A 1 119 ? 13.524 -4.335 -1.396 1.00 94.81 119 PRO A C 1
ATOM 898 O O . PRO A 1 119 ? 13.140 -5.318 -0.774 1.00 94.81 119 PRO A O 1
ATOM 901 N N . LEU A 1 120 ? 13.625 -3.133 -0.823 1.00 92.94 120 LEU A N 1
ATOM 902 C CA . LEU A 1 120 ? 13.305 -2.877 0.585 1.00 92.94 120 LEU A CA 1
ATOM 903 C C . LEU A 1 120 ? 11.841 -2.476 0.830 1.00 92.94 120 LEU A C 1
ATOM 905 O O . LEU A 1 120 ? 11.424 -2.402 1.982 1.00 92.94 120 LEU A O 1
ATOM 909 N N . HIS A 1 121 ? 11.069 -2.193 -0.223 1.00 93.94 121 HIS A N 1
ATOM 910 C CA . HIS A 1 121 ? 9.709 -1.650 -0.104 1.00 93.94 121 HIS A CA 1
ATOM 911 C C . HIS A 1 121 ? 8.662 -2.551 -0.760 1.00 93.94 121 HIS A C 1
ATOM 913 O O . HIS A 1 121 ? 7.601 -2.776 -0.183 1.00 93.94 121 HIS A O 1
ATOM 919 N N . GLN A 1 122 ? 8.957 -3.097 -1.941 1.00 95.50 122 GLN A N 1
ATOM 920 C CA . GLN A 1 122 ? 8.023 -3.925 -2.696 1.00 95.50 122 GLN A CA 1
ATOM 921 C C . GLN A 1 122 ? 7.597 -5.183 -1.925 1.00 95.50 122 GLN A C 1
ATOM 923 O O . GLN A 1 122 ? 6.391 -5.418 -1.837 1.00 95.50 122 GLN A O 1
ATOM 928 N N . PRO A 1 123 ? 8.514 -5.958 -1.298 1.00 94.56 123 PRO A N 1
ATOM 929 C CA . PRO A 1 123 ? 8.110 -7.137 -0.532 1.00 94.56 123 PRO A CA 1
ATOM 930 C C . PRO A 1 123 ? 7.215 -6.788 0.662 1.00 94.56 123 PRO A C 1
ATOM 932 O O . PRO A 1 123 ? 6.285 -7.522 0.969 1.00 94.56 123 PRO A O 1
ATOM 935 N N . VAL A 1 124 ? 7.456 -5.640 1.303 1.00 92.69 124 VAL A N 1
ATOM 936 C CA . VAL A 1 124 ? 6.659 -5.167 2.445 1.00 92.69 124 VAL A CA 1
ATOM 937 C C . VAL A 1 124 ? 5.239 -4.799 2.007 1.00 92.69 124 VAL A C 1
ATOM 939 O O . VAL A 1 124 ? 4.272 -5.182 2.663 1.00 92.69 124 VAL A O 1
ATOM 942 N N . ALA A 1 125 ? 5.093 -4.097 0.880 1.00 95.00 125 ALA A N 1
ATOM 943 C CA . ALA A 1 125 ? 3.780 -3.761 0.334 1.00 95.00 125 ALA A CA 1
ATOM 944 C C . ALA A 1 125 ? 2.991 -5.019 -0.075 1.00 95.00 125 ALA A C 1
ATOM 946 O O . ALA A 1 125 ? 1.806 -5.125 0.237 1.00 95.00 125 ALA A O 1
ATOM 947 N N . LEU A 1 126 ? 3.654 -5.987 -0.718 1.00 95.75 126 LEU A N 1
ATOM 948 C CA . LEU A 1 126 ? 3.056 -7.269 -1.106 1.00 95.75 126 LEU A CA 1
ATOM 949 C C . LEU A 1 126 ? 2.612 -8.091 0.106 1.00 95.75 126 LEU A C 1
ATOM 951 O O . LEU A 1 126 ? 1.487 -8.578 0.114 1.00 95.75 126 LEU A O 1
ATOM 955 N N . ALA A 1 127 ? 3.436 -8.171 1.153 1.00 92.50 127 ALA A N 1
ATOM 956 C CA . ALA A 1 127 ? 3.072 -8.866 2.386 1.00 92.50 127 ALA A CA 1
ATOM 957 C C . ALA A 1 127 ? 1.831 -8.247 3.054 1.00 92.50 127 ALA A C 1
ATOM 959 O O . ALA A 1 127 ? 0.995 -8.965 3.595 1.00 92.50 127 ALA A O 1
ATOM 960 N N . ALA A 1 128 ? 1.676 -6.919 2.998 1.00 93.12 128 ALA A N 1
ATOM 961 C CA . ALA A 1 128 ? 0.478 -6.253 3.505 1.00 93.12 128 ALA A CA 1
ATOM 962 C C . ALA A 1 128 ? -0.772 -6.558 2.658 1.00 93.12 128 ALA A C 1
ATOM 964 O O . ALA A 1 128 ? -1.844 -6.746 3.225 1.00 93.12 128 ALA A O 1
ATOM 965 N N . ILE A 1 129 ? -0.643 -6.623 1.328 1.00 95.62 129 ILE A N 1
ATOM 966 C CA . ILE A 1 129 ? -1.729 -7.027 0.412 1.00 95.62 129 ILE A CA 1
ATOM 967 C C . ILE A 1 129 ? -2.162 -8.471 0.704 1.00 95.62 129 ILE A C 1
ATOM 969 O O . ILE A 1 129 ? -3.342 -8.752 0.896 1.00 95.62 129 ILE A O 1
ATOM 973 N N . GLU A 1 130 ? -1.203 -9.390 0.798 1.00 93.38 130 GLU A N 1
ATOM 974 C CA . GLU A 1 130 ? -1.462 -10.805 1.084 1.00 93.38 130 GLU A CA 1
ATOM 975 C C . GLU A 1 130 ? -2.144 -10.983 2.447 1.00 93.38 130 GLU A C 1
ATOM 977 O O . GLU A 1 130 ? -3.169 -11.654 2.549 1.00 93.38 130 GLU A O 1
ATOM 982 N N . ALA A 1 131 ? -1.654 -10.298 3.481 1.00 91.25 131 ALA A N 1
ATOM 983 C CA . ALA A 1 131 ? -2.248 -10.373 4.809 1.00 91.25 131 ALA A CA 1
ATOM 984 C C . ALA A 1 131 ? -3.662 -9.758 4.879 1.00 91.25 131 ALA A C 1
ATOM 986 O O . ALA A 1 131 ? -4.493 -10.232 5.654 1.00 91.25 131 ALA A O 1
ATOM 987 N N . VAL A 1 132 ? -3.982 -8.742 4.067 1.00 93.62 132 VAL A N 1
ATOM 988 C CA . VAL A 1 132 ? -5.368 -8.254 3.936 1.00 93.62 132 VAL A CA 1
ATOM 989 C C . VAL A 1 132 ? -6.256 -9.310 3.279 1.00 93.62 132 VAL A C 1
ATOM 991 O O . VAL A 1 132 ? -7.353 -9.554 3.781 1.00 93.62 132 VAL A O 1
ATOM 994 N N . SER A 1 133 ? -5.781 -9.981 2.223 1.00 92.69 133 SER A N 1
ATOM 995 C CA . SER A 1 133 ? -6.517 -11.079 1.577 1.00 92.69 133 SER A CA 1
ATOM 996 C C . SER A 1 133 ? -6.842 -12.220 2.547 1.00 92.69 133 SER A C 1
ATOM 998 O O . SER A 1 133 ? -7.919 -12.807 2.461 1.00 92.69 133 SER A O 1
ATOM 1000 N N . GLU A 1 134 ? -5.935 -12.525 3.479 1.00 90.00 134 GLU A N 1
ATOM 1001 C CA . GLU A 1 134 ? -6.145 -13.550 4.508 1.00 90.00 134 GLU A CA 1
ATOM 1002 C C . GLU A 1 134 ? -7.161 -13.126 5.578 1.00 90.00 134 GLU A C 1
ATOM 1004 O O . GLU A 1 134 ? -7.989 -13.931 6.006 1.00 90.00 134 GLU A O 1
ATOM 1009 N N . VAL A 1 135 ? -7.087 -11.875 6.045 1.00 88.38 135 VAL A N 1
ATOM 1010 C CA . VAL A 1 135 ? -7.893 -11.386 7.178 1.00 88.38 135 VAL A CA 1
ATOM 1011 C C . VAL A 1 135 ? -9.298 -10.960 6.752 1.00 88.38 135 VAL A C 1
ATOM 1013 O O . VAL A 1 135 ? -10.239 -11.098 7.534 1.00 88.38 135 VAL A O 1
ATOM 1016 N N . ALA A 1 136 ? -9.461 -10.469 5.524 1.00 88.44 136 ALA A N 1
ATOM 1017 C CA . ALA A 1 136 ? -10.748 -10.052 4.979 1.00 88.44 136 ALA A CA 1
ATOM 1018 C C . ALA A 1 136 ? -10.945 -10.558 3.541 1.00 88.44 136 ALA A C 1
ATOM 1020 O O . ALA A 1 136 ? -10.892 -9.772 2.588 1.00 88.44 136 ALA A O 1
ATOM 1021 N N . PRO A 1 137 ? -11.215 -11.866 3.370 1.00 89.81 137 PRO A N 1
ATOM 1022 C CA . PRO A 1 137 ? -11.500 -12.432 2.061 1.00 89.81 137 PRO A CA 1
ATOM 1023 C C . PRO A 1 137 ? -12.678 -11.705 1.401 1.00 89.81 137 PRO A C 1
ATOM 1025 O O . PRO A 1 137 ? -13.764 -11.618 1.971 1.00 89.81 137 PRO A O 1
ATOM 1028 N N . GLY A 1 138 ? -12.461 -11.178 0.196 1.00 89.88 138 GLY A N 1
ATOM 1029 C CA . GLY A 1 138 ? -13.486 -10.483 -0.589 1.00 89.88 138 GLY A CA 1
ATOM 1030 C C . GLY A 1 138 ? -13.506 -8.958 -0.454 1.00 89.88 138 GLY A C 1
ATOM 1031 O O . GLY A 1 138 ? -14.256 -8.321 -1.192 1.00 89.88 138 GLY A O 1
ATOM 1032 N N . VAL A 1 139 ? -12.684 -8.352 0.414 1.00 94.19 139 VAL A N 1
ATOM 1033 C CA . VAL A 1 139 ? -12.534 -6.887 0.411 1.00 94.19 139 VAL A CA 1
ATOM 1034 C C . VAL A 1 139 ? -11.832 -6.424 -0.867 1.00 94.19 139 VAL A C 1
ATOM 1036 O O . VAL A 1 139 ? -10.849 -7.027 -1.305 1.00 94.19 139 VAL A O 1
ATOM 1039 N N . VAL A 1 140 ? -12.314 -5.332 -1.466 1.00 97.62 140 VAL A N 1
ATOM 1040 C CA . VAL A 1 140 ? -11.659 -4.729 -2.631 1.00 97.62 140 VAL A CA 1
ATOM 1041 C C . VAL A 1 140 ? -10.324 -4.131 -2.193 1.00 97.62 140 VAL A C 1
ATOM 1043 O O . VAL A 1 140 ? -10.280 -3.289 -1.298 1.00 97.62 140 VAL A O 1
ATOM 1046 N N . GLN A 1 141 ? -9.232 -4.539 -2.838 1.00 98.25 141 GLN A N 1
ATOM 1047 C CA . GLN A 1 141 ? -7.906 -3.972 -2.596 1.00 98.25 141 GLN A CA 1
ATOM 1048 C C . GLN A 1 141 ? -7.455 -3.147 -3.800 1.00 98.25 141 GLN A C 1
ATOM 1050 O O . GLN A 1 141 ? -7.566 -3.583 -4.945 1.00 98.25 141 GLN A O 1
ATOM 1055 N N . ILE A 1 142 ? -6.943 -1.948 -3.545 1.00 98.69 142 ILE A N 1
ATOM 1056 C CA . ILE A 1 142 ? -6.487 -0.998 -4.562 1.00 98.69 142 ILE A CA 1
ATOM 1057 C C . ILE A 1 142 ? -5.022 -0.675 -4.286 1.00 98.69 142 ILE A C 1
ATOM 1059 O O . ILE A 1 142 ? -4.679 -0.317 -3.165 1.00 98.69 142 ILE A O 1
ATOM 1063 N N . ALA A 1 143 ? -4.152 -0.763 -5.289 1.00 98.56 143 ALA A N 1
ATOM 1064 C CA . ALA A 1 143 ? -2.775 -0.287 -5.187 1.00 98.56 143 ALA A CA 1
ATOM 1065 C C . ALA A 1 143 ? -2.637 1.099 -5.824 1.00 98.56 143 ALA A C 1
ATOM 1067 O O . ALA A 1 143 ? -3.047 1.300 -6.966 1.00 98.56 143 ALA A O 1
ATOM 1068 N N . CYS A 1 144 ? -2.021 2.029 -5.096 1.00 98.44 144 CYS A N 1
ATOM 1069 C CA . CYS A 1 144 ? -1.684 3.377 -5.550 1.00 98.44 144 CYS A CA 1
ATOM 1070 C C . CYS A 1 144 ? -0.161 3.544 -5.557 1.00 98.44 144 CYS A C 1
ATOM 1072 O O . CYS A 1 144 ? 0.496 3.230 -4.562 1.00 98.44 144 CYS A O 1
ATOM 1074 N N . PHE A 1 145 ? 0.402 4.042 -6.661 1.00 98.44 145 PHE A N 1
ATOM 1075 C CA . PHE A 1 145 ? 1.847 3.992 -6.898 1.00 98.44 145 PHE A CA 1
ATOM 1076 C C . PHE A 1 145 ? 2.527 5.353 -6.774 1.00 98.44 145 PHE A C 1
ATOM 1078 O O . PHE A 1 145 ? 2.161 6.298 -7.468 1.00 98.44 145 PHE A O 1
ATOM 1085 N N . ASP A 1 146 ? 3.603 5.427 -5.988 1.00 98.00 146 ASP A N 1
ATOM 1086 C CA . ASP A 1 146 ? 4.440 6.633 -5.892 1.00 98.00 146 ASP A CA 1
ATOM 1087 C C . ASP A 1 146 ? 5.090 7.016 -7.239 1.00 98.00 146 ASP A C 1
ATOM 1089 O O . ASP A 1 146 ? 5.452 8.176 -7.433 1.00 98.00 146 ASP A O 1
ATOM 1093 N N . THR A 1 147 ? 5.262 6.061 -8.159 1.00 98.00 147 THR A N 1
ATOM 1094 C CA . THR A 1 147 ? 5.855 6.287 -9.489 1.00 98.00 147 THR A CA 1
ATOM 1095 C C . THR A 1 147 ? 4.848 6.780 -10.530 1.00 98.00 147 THR A C 1
ATOM 1097 O O . THR A 1 147 ? 5.269 7.328 -11.543 1.00 98.00 147 THR A O 1
ATOM 1100 N N . ALA A 1 148 ? 3.538 6.585 -10.322 1.00 97.69 148 ALA A N 1
ATOM 1101 C CA . ALA A 1 148 ? 2.522 6.772 -11.367 1.00 97.69 148 ALA A CA 1
ATOM 1102 C C . ALA A 1 148 ? 2.484 8.206 -11.920 1.00 97.69 148 ALA A C 1
ATOM 1104 O O . ALA A 1 148 ? 2.541 8.403 -13.131 1.00 97.69 148 ALA A O 1
ATOM 1105 N N . PHE A 1 149 ? 2.498 9.205 -11.032 1.00 97.31 149 PHE A N 1
ATOM 1106 C CA . PHE A 1 149 ? 2.499 10.631 -11.393 1.00 97.31 149 PHE A CA 1
ATOM 1107 C C . PHE A 1 149 ? 3.622 11.018 -12.371 1.00 97.31 149 PHE A C 1
ATOM 1109 O O . PHE A 1 149 ? 3.476 11.924 -13.185 1.00 97.31 149 PHE A O 1
ATOM 1116 N N . HIS A 1 150 ? 4.759 10.327 -12.301 1.00 96.50 150 HIS A N 1
ATOM 1117 C CA . HIS A 1 150 ? 5.962 10.662 -13.061 1.00 96.50 150 HIS A CA 1
ATOM 1118 C C . HIS A 1 150 ? 6.017 9.991 -14.437 1.00 96.50 150 HIS A C 1
ATOM 1120 O O . HIS A 1 150 ? 6.897 10.316 -15.234 1.00 96.50 150 HIS A O 1
ATOM 1126 N N . ILE A 1 151 ? 5.098 9.071 -14.743 1.00 94.31 151 ILE A N 1
ATOM 1127 C CA . ILE A 1 151 ? 5.096 8.333 -16.014 1.00 94.31 151 ILE A CA 1
ATOM 1128 C C . ILE A 1 151 ? 4.969 9.243 -17.247 1.00 94.31 151 ILE A C 1
ATOM 1130 O O . ILE A 1 151 ? 5.706 9.000 -18.206 1.00 94.31 151 ILE A O 1
ATOM 1134 N N . PRO A 1 152 ? 4.136 10.305 -17.253 1.00 94.19 152 PRO A N 1
ATOM 1135 C CA . PRO A 1 152 ? 4.007 11.193 -18.411 1.00 94.19 152 PRO A CA 1
ATOM 1136 C C . PRO A 1 152 ? 5.245 12.057 -18.725 1.00 94.19 152 PRO A C 1
ATOM 1138 O O . PRO A 1 152 ? 5.201 12.844 -19.669 1.00 94.19 152 PRO A O 1
ATOM 1141 N N . GLN A 1 153 ? 6.338 11.965 -17.953 1.00 94.06 153 GLN A N 1
ATOM 1142 C CA . GLN A 1 153 ? 7.558 12.745 -18.193 1.00 94.06 153 GLN A CA 1
ATOM 1143 C C . GLN A 1 153 ? 8.198 12.442 -19.556 1.00 94.06 153 GLN A C 1
ATOM 1145 O O . GLN A 1 153 ? 8.214 11.302 -20.026 1.00 94.06 153 GLN A O 1
ATOM 1150 N N . ASP A 1 154 ? 8.810 13.471 -20.154 1.00 94.19 154 ASP A N 1
ATOM 1151 C CA . ASP A 1 154 ? 9.499 13.365 -21.442 1.00 94.19 154 ASP A CA 1
ATOM 1152 C C . ASP A 1 154 ? 10.549 12.225 -21.427 1.00 94.19 154 ASP A C 1
ATOM 1154 O O . ASP A 1 154 ? 11.350 12.119 -20.485 1.00 94.19 154 ASP A O 1
ATOM 1158 N N . PRO A 1 155 ? 10.602 11.361 -22.460 1.00 89.31 155 PRO A N 1
ATOM 1159 C CA . PRO A 1 155 ? 11.613 10.313 -22.563 1.00 89.31 155 PRO A CA 1
ATOM 1160 C C . PRO A 1 155 ? 13.058 10.811 -22.411 1.00 89.31 155 PRO A C 1
ATOM 1162 O O . PRO A 1 155 ? 13.883 10.096 -21.844 1.00 89.31 155 PRO A O 1
ATOM 1165 N N . LEU A 1 156 ? 13.380 12.018 -22.878 1.00 93.31 156 LEU A N 1
ATOM 1166 C CA . LEU A 1 156 ? 14.689 12.647 -22.706 1.00 93.31 156 LEU A CA 1
ATOM 1167 C C . LEU A 1 156 ? 14.998 12.919 -21.228 1.00 93.31 156 LEU A C 1
ATOM 1169 O O . LEU A 1 156 ? 16.130 12.714 -20.798 1.00 93.31 156 LEU A O 1
ATOM 1173 N N . ALA A 1 157 ? 13.994 13.310 -20.438 1.00 93.69 157 ALA A N 1
ATOM 1174 C CA . ALA A 1 157 ? 14.136 13.583 -19.007 1.00 93.69 157 ALA A CA 1
ATOM 1175 C C . ALA A 1 157 ? 14.244 12.308 -18.151 1.00 93.69 157 ALA A C 1
ATOM 1177 O O . ALA A 1 157 ? 14.768 12.353 -17.033 1.00 93.69 157 ALA A O 1
ATOM 1178 N N . THR A 1 158 ? 13.761 11.170 -18.664 1.00 94.44 158 THR A N 1
ATOM 1179 C CA . THR A 1 158 ? 13.781 9.889 -17.937 1.00 94.44 158 THR A CA 1
ATOM 1180 C C . THR A 1 158 ? 14.960 8.982 -18.299 1.00 94.44 158 THR A C 1
ATOM 1182 O O . THR A 1 158 ? 15.248 8.027 -17.571 1.00 94.44 158 THR A O 1
ATOM 1185 N N . ARG A 1 159 ? 15.669 9.267 -19.398 1.00 95.06 159 ARG A N 1
ATOM 1186 C CA . ARG A 1 159 ? 16.826 8.491 -19.865 1.00 95.06 159 ARG A CA 1
ATOM 1187 C C . ARG A 1 159 ? 18.120 8.912 -19.174 1.00 95.06 159 ARG A C 1
ATOM 1189 O O . ARG A 1 159 ? 18.364 10.083 -18.910 1.00 95.06 159 ARG A O 1
ATOM 1196 N N . PHE A 1 160 ? 18.995 7.934 -18.966 1.00 96.31 160 PHE A N 1
ATOM 1197 C CA . PHE A 1 160 ? 20.382 8.174 -18.577 1.00 96.31 160 PHE A CA 1
ATOM 1198 C C . PHE A 1 160 ? 21.299 8.101 -19.800 1.00 96.31 160 PHE A C 1
ATOM 1200 O O . PHE A 1 160 ? 21.014 7.364 -20.745 1.00 96.31 160 PHE A O 1
ATOM 1207 N N . GLY A 1 161 ? 22.430 8.814 -19.754 1.00 95.94 161 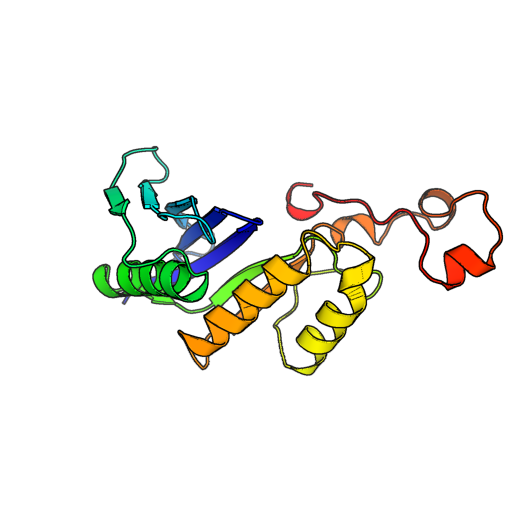GLY A N 1
ATOM 1208 C CA . GLY A 1 161 ? 23.510 8.750 -20.751 1.00 95.94 161 GLY A CA 1
ATOM 1209 C C . GLY A 1 161 ? 24.301 7.435 -20.704 1.00 95.94 161 GLY A C 1
ATOM 1210 O O . GLY A 1 161 ? 25.524 7.445 -20.636 1.00 95.94 161 GLY A O 1
ATOM 1211 N N . LEU A 1 162 ? 23.598 6.303 -20.676 1.00 95.75 162 LEU A N 1
ATOM 1212 C CA . LEU A 1 162 ? 24.133 4.946 -20.627 1.00 95.75 162 LEU A CA 1
ATOM 1213 C C . LEU A 1 162 ? 23.825 4.211 -21.935 1.00 95.75 162 LEU A C 1
ATOM 1215 O O . LEU A 1 162 ? 22.967 4.619 -22.719 1.00 95.75 162 LEU A O 1
ATOM 1219 N N . ALA A 1 163 ? 24.495 3.078 -22.157 1.00 96.50 163 ALA A N 1
ATOM 1220 C CA . ALA A 1 163 ? 24.193 2.212 -23.292 1.00 96.50 163 ALA A CA 1
ATOM 1221 C C . ALA A 1 163 ? 22.706 1.807 -23.303 1.00 96.50 163 ALA A C 1
ATOM 1223 O O . ALA A 1 163 ? 22.170 1.374 -22.281 1.00 96.50 163 ALA A O 1
ATOM 1224 N N . ARG A 1 164 ? 22.069 1.879 -24.480 1.00 93.88 164 ARG A N 1
ATOM 1225 C CA . ARG A 1 164 ? 20.627 1.632 -24.678 1.00 93.88 164 ARG A CA 1
ATOM 1226 C C . ARG A 1 164 ? 20.124 0.325 -24.056 1.00 93.88 164 ARG A C 1
ATOM 1228 O O . ARG A 1 164 ? 19.034 0.316 -23.498 1.00 93.88 164 ARG A O 1
ATOM 1235 N N . ARG A 1 165 ? 20.939 -0.737 -24.067 1.00 96.44 165 ARG A N 1
ATOM 1236 C CA . ARG A 1 165 ? 20.600 -2.030 -23.444 1.00 96.44 165 ARG A CA 1
ATOM 1237 C C . ARG A 1 165 ? 20.153 -1.911 -21.982 1.00 96.44 165 ARG A C 1
ATOM 1239 O O . ARG A 1 165 ? 19.323 -2.691 -21.546 1.00 96.44 165 ARG A O 1
ATOM 1246 N N . TRP A 1 166 ? 20.683 -0.942 -21.231 1.00 95.25 166 TRP A N 1
ATOM 1247 C CA . TRP A 1 166 ? 20.304 -0.734 -19.834 1.00 95.25 166 TRP A CA 1
ATOM 1248 C C . TRP A 1 166 ? 18.922 -0.107 -19.714 1.00 95.25 166 TRP A C 1
ATOM 1250 O O . TRP A 1 166 ? 18.125 -0.545 -18.894 1.00 95.25 166 TRP A O 1
ATOM 1260 N N . HIS A 1 167 ? 18.614 0.868 -20.569 1.00 93.19 167 HIS A N 1
ATOM 1261 C CA . HIS A 1 167 ? 17.268 1.424 -20.655 1.00 93.19 167 HIS A CA 1
ATOM 1262 C C . HIS A 1 167 ? 16.247 0.347 -21.033 1.00 93.19 167 HIS A C 1
ATOM 1264 O O . HIS A 1 167 ? 15.189 0.262 -20.417 1.00 93.19 167 HIS A O 1
ATOM 1270 N N . ASP A 1 168 ? 16.576 -0.494 -22.012 1.00 90.62 168 ASP A N 1
ATOM 1271 C CA . ASP A 1 168 ? 15.685 -1.561 -22.474 1.00 90.62 168 ASP A CA 1
ATOM 1272 C C . ASP A 1 168 ? 15.531 -2.676 -21.417 1.00 90.62 168 ASP A C 1
ATOM 1274 O O . ASP A 1 168 ? 14.494 -3.327 -21.357 1.00 90.62 168 ASP A O 1
ATOM 1278 N N . ALA A 1 169 ? 16.506 -2.816 -20.510 1.00 90.62 169 ALA A N 1
ATOM 1279 C CA . ALA A 1 169 ? 16.410 -3.622 -19.290 1.00 90.62 169 ALA A CA 1
ATOM 1280 C C . ALA A 1 169 ? 15.684 -2.913 -18.120 1.00 90.62 169 ALA A C 1
ATOM 1282 O O . ALA A 1 169 ? 15.649 -3.440 -17.011 1.00 90.62 169 ALA A O 1
ATOM 1283 N N . GLY A 1 170 ? 15.119 -1.719 -18.336 1.00 90.44 170 GLY A N 1
ATOM 1284 C CA . GLY A 1 170 ? 14.313 -0.989 -17.351 1.00 90.44 170 GLY A CA 1
ATOM 1285 C C . GLY A 1 170 ? 15.056 0.075 -16.534 1.00 90.44 170 GLY A C 1
ATOM 1286 O O . GLY A 1 170 ? 14.449 0.682 -15.649 1.00 90.44 170 GLY A O 1
ATOM 1287 N N . VAL A 1 171 ? 16.337 0.349 -16.813 1.00 94.25 171 VAL A N 1
ATOM 1288 C CA . VAL A 1 171 ? 17.102 1.410 -16.134 1.00 94.25 171 VAL A CA 1
ATOM 1289 C C . VAL A 1 171 ? 16.677 2.782 -16.658 1.00 94.25 171 VAL A C 1
ATOM 1291 O O . VAL A 1 171 ? 17.055 3.206 -17.751 1.00 94.25 171 VAL A O 1
ATOM 1294 N N . ARG A 1 172 ? 15.905 3.506 -15.849 1.00 94.94 172 ARG A N 1
ATOM 1295 C CA . ARG A 1 172 ? 15.423 4.861 -16.138 1.00 94.94 172 ARG A CA 1
ATOM 1296 C C . ARG A 1 172 ? 15.092 5.603 -14.848 1.00 94.94 172 ARG A C 1
ATOM 1298 O O . ARG A 1 172 ? 14.982 4.992 -13.786 1.00 94.94 172 ARG A O 1
ATOM 1305 N N . ARG A 1 173 ? 14.916 6.920 -14.927 1.00 95.81 173 ARG A N 1
ATOM 1306 C CA . ARG A 1 173 ? 14.312 7.689 -13.835 1.00 95.81 173 ARG A CA 1
ATOM 1307 C C . ARG A 1 173 ? 12.813 7.384 -13.804 1.00 95.81 173 ARG A C 1
ATOM 1309 O O . ARG A 1 173 ? 12.124 7.656 -14.780 1.00 95.81 173 ARG A O 1
ATOM 1316 N N . TYR A 1 174 ? 12.345 6.829 -12.688 1.00 96.56 174 TYR A N 1
ATOM 1317 C CA . TYR A 1 174 ? 10.920 6.595 -12.432 1.00 96.56 174 TYR A CA 1
ATOM 1318 C C . TYR A 1 174 ? 10.273 7.730 -11.639 1.00 96.56 174 TYR A C 1
ATOM 1320 O O . TYR A 1 174 ? 9.136 8.060 -11.916 1.00 96.56 174 TYR A O 1
ATOM 1328 N N . GLY A 1 175 ? 10.992 8.337 -10.686 1.00 95.00 175 GLY A N 1
ATOM 1329 C CA . GLY A 1 175 ? 10.418 9.310 -9.748 1.00 95.00 175 GLY A CA 1
ATOM 1330 C C . GLY A 1 175 ? 9.623 8.643 -8.617 1.00 95.00 175 GLY A C 1
ATOM 1331 O O . GLY A 1 175 ? 9.153 7.521 -8.754 1.00 95.00 175 GLY A O 1
ATOM 1332 N N . PHE A 1 176 ? 9.507 9.321 -7.475 1.00 96.56 176 PHE A N 1
ATOM 1333 C CA . PHE A 1 176 ? 8.808 8.825 -6.281 1.00 96.56 176 PHE A CA 1
ATOM 1334 C C . PHE A 1 176 ? 8.000 9.949 -5.632 1.00 96.56 176 PHE A C 1
ATOM 1336 O O . PHE A 1 176 ? 8.061 11.094 -6.080 1.00 96.56 176 PHE A O 1
ATOM 1343 N N . HIS A 1 177 ? 7.249 9.630 -4.576 1.00 96.00 177 HIS A N 1
ATOM 1344 C CA . HIS A 1 177 ? 6.357 10.570 -3.889 1.00 96.00 177 HIS A CA 1
ATOM 1345 C C . HIS A 1 177 ? 5.258 11.167 -4.783 1.00 96.00 177 HIS A C 1
ATOM 1347 O O . HIS A 1 177 ? 4.687 12.196 -4.443 1.00 96.00 177 HIS A O 1
ATOM 1353 N N . GLY A 1 178 ? 4.917 10.509 -5.896 1.00 96.31 178 GLY A N 1
ATOM 1354 C CA . GLY A 1 178 ? 3.882 10.951 -6.831 1.00 96.31 178 GLY A CA 1
ATOM 1355 C C . GLY A 1 178 ? 2.490 11.093 -6.218 1.00 96.31 178 GLY A C 1
ATOM 1356 O O . GLY A 1 178 ? 1.722 11.913 -6.682 1.00 96.31 178 GLY A O 1
ATOM 1357 N N . LEU A 1 179 ? 2.182 10.363 -5.140 1.00 94.50 179 LEU A N 1
ATOM 1358 C CA . LEU A 1 179 ? 0.909 10.498 -4.413 1.00 94.50 179 LEU A CA 1
ATOM 1359 C C . LEU A 1 179 ? 0.789 11.809 -3.616 1.00 94.50 179 LEU A C 1
ATOM 1361 O O . LEU A 1 179 ? -0.261 12.073 -3.040 1.00 94.50 179 LEU A O 1
ATOM 1365 N N . SER A 1 180 ? 1.870 12.586 -3.522 1.00 93.56 180 SER A N 1
ATOM 1366 C CA . SER A 1 180 ? 1.893 13.886 -2.851 1.00 93.56 180 SER A CA 1
ATOM 1367 C C . SER A 1 180 ? 1.906 15.074 -3.818 1.00 93.56 180 SER A C 1
ATOM 1369 O O . SER A 1 180 ? 1.730 16.196 -3.345 1.00 93.56 180 SER A O 1
ATOM 1371 N N . TYR A 1 181 ? 2.201 14.846 -5.101 1.00 87.31 181 TYR A N 1
ATOM 1372 C CA . TYR A 1 181 ? 2.193 15.873 -6.147 1.00 87.31 181 TYR A CA 1
ATOM 1373 C C . TYR A 1 181 ? 0.792 16.003 -6.741 1.00 87.31 181 TYR A C 1
ATOM 1375 O O . TYR A 1 181 ? 0.429 17.149 -7.083 1.00 87.31 181 TYR A O 1
#

Mean predicted aligned error: 3.61 Å

pLDDT: mean 94.14, std 3.38, range [82.5, 98.69]